Protein AF-A0A2G9T7X0-F1 (afdb_monomer_lite)

pLDDT: mean 82.42, std 11.72, range [45.59, 96.62]

Foldseek 3Di:
DVCVPDDPVDDDQADCVQVPVPPDPDPVPPCSVVPVRNPDHPQQLAFLAWQDWDDPDLPKIWTFTDTGPDFQLPTDTHIPPDPGPCVLVRVLVVQVVCCLVPVDDRRPVNLVVNQVVCVVVVHDRDDRNVRVVVVVVVPPDDPDDLLDQDPADDPVCVVVVDDDDPVVSVVSNVVSVCVVVVHDDDDDDDDDDSDPDCDDDPSSNVSCQQGVPDPDGPPGD

Secondary structure (DSSP, 8-state):
-GGGTS-SSSPPPP-THHHHTT--S--TT-HHHHTGGGT--GGGGSEEEEEEEEESSSS-EEEEEEETTS-STT-EEEETT---TTHHHHHHHHHHHHHHHH-PPPPHHHHHHHHHHHHHTTPPPPPPHHHHHHHHHT--S-SS-TTSPPSS--HHHHTTT----HHHHHHHHHHHHHHHTT-----------SS----SSHHHHHHHHHHTS-SSTT---

Radius of gyration: 22.5 Å; chains: 1; bounding box: 51×44×69 Å

InterPro domains:
  IPR000953 Chromo/chromo shadow domain [PS50013] (45-78)
  IPR000953 Chromo/chromo shadow domain [SM00298] (43-99)
  IPR016197 Chromo-like domain superfamily [SSF54160] (24-96)
  IPR023780 Chromo domain [PF00385] (46-95)
  IPR038718 SNF2-like, N-terminal domain superfamily [G3DSA:3.40.50.10810] (129-193)

Structure (mmCIF, N/CA/C/O backbone):
data_AF-A0A2G9T7X0-F1
#
_entry.id   AF-A0A2G9T7X0-F1
#
loop_
_atom_site.group_PDB
_atom_site.id
_atom_site.type_symbol
_atom_site.label_atom_id
_atom_site.label_alt_id
_atom_site.label_comp_id
_atom_site.label_asym_id
_atom_site.label_entity_id
_atom_site.label_seq_id
_atom_site.pdbx_PDB_ins_code
_atom_site.Cartn_x
_atom_site.Cartn_y
_atom_site.Cartn_z
_atom_site.occupancy
_atom_site.B_iso_or_equiv
_atom_site.auth_seq_id
_atom_site.auth_comp_id
_atom_site.auth_asym_id
_atom_site.auth_atom_id
_atom_site.pdbx_PDB_model_num
ATOM 1 N N . MET A 1 1 ? 7.129 -12.432 -33.325 1.00 70.12 1 MET A N 1
ATOM 2 C CA . MET A 1 1 ? 8.519 -11.977 -33.541 1.00 70.12 1 MET A CA 1
ATOM 3 C C . MET A 1 1 ? 8.512 -10.493 -33.846 1.00 70.12 1 MET A C 1
ATOM 5 O O . MET A 1 1 ? 7.747 -10.077 -34.709 1.00 70.12 1 MET A O 1
ATOM 9 N N . TYR A 1 2 ? 9.305 -9.725 -33.103 1.00 79.06 2 TYR A N 1
ATOM 10 C CA . TYR A 1 2 ? 9.323 -8.258 -33.111 1.00 79.06 2 TYR A CA 1
ATOM 11 C C . TYR A 1 2 ? 9.615 -7.660 -34.501 1.00 79.06 2 TYR A C 1
ATOM 13 O O . TYR A 1 2 ? 8.844 -6.842 -34.987 1.00 79.06 2 TYR A O 1
ATOM 21 N N . TRP A 1 3 ? 10.619 -8.184 -35.208 1.00 78.94 3 TRP A N 1
ATOM 22 C CA . TRP A 1 3 ? 11.051 -7.734 -36.545 1.00 78.94 3 TRP A CA 1
ATOM 23 C C . TRP A 1 3 ? 10.029 -7.918 -37.677 1.00 78.94 3 TRP A C 1
ATOM 25 O O . TRP A 1 3 ? 10.256 -7.475 -38.793 1.00 78.94 3 TRP A O 1
ATOM 35 N N . ARG A 1 4 ? 8.910 -8.611 -37.429 1.00 84.38 4 ARG A N 1
ATOM 36 C CA . ARG A 1 4 ? 7.798 -8.697 -38.395 1.00 84.38 4 ARG A CA 1
ATOM 37 C C . ARG A 1 4 ? 6.764 -7.585 -38.208 1.00 84.38 4 ARG A C 1
ATOM 39 O O . ARG A 1 4 ? 5.878 -7.452 -39.041 1.00 84.38 4 ARG A O 1
ATOM 46 N N . LYS A 1 5 ? 6.816 -6.873 -37.079 1.00 82.94 5 LYS A N 1
ATOM 47 C CA . LYS A 1 5 ? 5.847 -5.840 -36.688 1.00 82.94 5 LYS A CA 1
ATOM 48 C C . LYS A 1 5 ? 6.429 -4.430 -36.744 1.00 82.94 5 LYS A C 1
ATOM 50 O O . LYS A 1 5 ? 5.659 -3.488 -36.870 1.00 82.94 5 LYS A O 1
ATOM 55 N N . TYR A 1 6 ? 7.748 -4.304 -36.631 1.00 81.75 6 TYR A N 1
ATOM 56 C CA . TYR A 1 6 ? 8.448 -3.026 -36.582 1.00 81.75 6 TYR A CA 1
ATOM 57 C C . TYR A 1 6 ? 9.473 -2.942 -37.702 1.00 81.75 6 TYR A C 1
ATOM 59 O O . TYR A 1 6 ? 10.115 -3.941 -38.031 1.00 81.75 6 TYR A O 1
ATOM 67 N N . ASP A 1 7 ? 9.594 -1.742 -38.260 1.00 85.31 7 ASP A N 1
ATOM 68 C CA . ASP A 1 7 ? 10.623 -1.394 -39.227 1.00 85.31 7 ASP A CA 1
ATOM 69 C C . ASP A 1 7 ? 12.005 -1.466 -38.558 1.00 85.31 7 ASP A C 1
ATOM 71 O O . ASP A 1 7 ? 12.199 -0.962 -37.454 1.00 85.31 7 ASP A O 1
ATOM 75 N N . SER A 1 8 ? 12.950 -2.150 -39.201 1.00 84.19 8 SER A N 1
ATOM 76 C CA . SER A 1 8 ? 14.327 -2.277 -38.719 1.00 84.19 8 SER A CA 1
ATOM 77 C C . SER A 1 8 ? 15.199 -1.073 -39.066 1.00 84.19 8 SER A C 1
ATOM 79 O O . SER A 1 8 ? 16.258 -0.916 -38.465 1.00 84.19 8 SER A O 1
ATOM 81 N N . GLU A 1 9 ? 14.796 -0.262 -40.046 1.00 85.31 9 GLU A N 1
ATOM 82 C CA . GLU A 1 9 ? 15.582 0.882 -40.519 1.00 85.31 9 GLU A CA 1
ATOM 83 C C . GLU A 1 9 ? 15.286 2.158 -39.729 1.00 85.31 9 GLU A C 1
ATOM 85 O O . GLU A 1 9 ? 16.158 3.015 -39.592 1.00 85.31 9 GLU A O 1
ATOM 90 N N . ASN A 1 10 ? 14.088 2.261 -39.149 1.00 80.06 10 ASN A N 1
ATOM 91 C CA . ASN A 1 10 ? 13.664 3.416 -38.371 1.00 80.06 10 ASN A CA 1
ATOM 92 C C . ASN A 1 10 ? 13.430 3.029 -36.904 1.00 80.06 10 ASN A C 1
ATOM 94 O O . ASN A 1 10 ? 12.624 2.133 -36.634 1.00 80.06 10 ASN A O 1
ATOM 98 N N . PRO A 1 11 ? 14.090 3.694 -35.934 1.00 78.81 11 PRO A N 1
ATOM 99 C CA . PRO A 1 11 ? 13.834 3.426 -34.527 1.00 78.81 11 PRO A CA 1
ATOM 100 C C . PRO A 1 11 ? 12.373 3.763 -34.182 1.00 78.81 11 PRO A C 1
ATOM 102 O O . PRO A 1 11 ? 11.831 4.753 -34.684 1.00 78.81 11 PRO A O 1
ATOM 105 N N . PRO A 1 12 ? 11.718 2.963 -33.324 1.00 76.12 12 PRO A N 1
ATOM 106 C CA . PRO A 1 12 ? 10.347 3.228 -32.920 1.00 76.12 12 PRO A CA 1
ATOM 107 C C . PRO A 1 12 ? 10.268 4.554 -32.158 1.00 76.12 12 PRO A C 1
ATOM 109 O O . PRO A 1 12 ? 11.041 4.802 -31.234 1.00 76.12 12 PRO A O 1
ATOM 112 N N . ILE A 1 13 ? 9.311 5.396 -32.542 1.00 74.56 13 ILE A N 1
ATOM 113 C CA . ILE A 1 13 ? 9.003 6.635 -31.828 1.00 74.56 13 ILE A CA 1
ATOM 114 C C . ILE A 1 13 ? 8.042 6.279 -30.694 1.00 74.56 13 ILE A C 1
ATOM 116 O O . ILE A 1 13 ? 6.961 5.739 -30.937 1.00 74.56 13 ILE A O 1
ATOM 120 N N . PHE A 1 14 ? 8.442 6.561 -29.458 1.00 70.56 14 PHE A N 1
ATOM 121 C CA . PHE A 1 14 ? 7.589 6.395 -28.284 1.00 70.56 14 PHE A CA 1
ATOM 122 C C . PHE A 1 14 ? 6.799 7.682 -28.024 1.00 70.56 14 PHE A C 1
ATOM 124 O O . PHE A 1 14 ? 7.267 8.777 -28.332 1.00 70.56 14 PHE A O 1
ATOM 131 N N . ASP A 1 15 ? 5.583 7.550 -27.491 1.00 64.50 15 ASP A N 1
ATOM 132 C CA . ASP A 1 15 ? 4.697 8.689 -27.247 1.00 64.50 15 ASP A CA 1
ATOM 133 C C . ASP A 1 15 ? 5.294 9.642 -26.197 1.00 64.50 15 ASP A C 1
ATOM 135 O O . ASP A 1 15 ? 5.364 9.327 -25.004 1.00 64.50 15 ASP A O 1
ATOM 139 N N . GLU A 1 16 ? 5.685 10.834 -26.655 1.00 56.22 16 GLU A N 1
ATOM 140 C CA . GLU A 1 16 ? 6.223 11.928 -25.844 1.00 56.22 16 GLU A CA 1
ATOM 141 C C . GLU A 1 16 ? 5.276 12.360 -24.711 1.00 56.22 16 GLU A C 1
ATOM 143 O O . GLU A 1 16 ? 5.733 12.947 -23.730 1.00 56.22 16 GLU A O 1
ATOM 148 N N . SER A 1 17 ? 3.976 12.044 -24.778 1.00 54.62 17 SER A N 1
ATOM 149 C CA . SER A 1 17 ? 3.007 12.395 -23.732 1.00 54.62 17 SER A CA 1
ATOM 150 C C . SER A 1 17 ? 3.321 11.755 -22.369 1.00 54.62 17 SER A C 1
ATOM 152 O O . SER A 1 17 ? 3.057 12.365 -21.326 1.00 54.62 17 SER A O 1
ATOM 154 N N . THR A 1 18 ? 3.964 10.579 -22.361 1.00 53.19 18 THR A N 1
ATOM 155 C CA . THR A 1 18 ? 4.489 9.941 -21.136 1.00 53.19 18 THR A CA 1
ATOM 156 C C . THR A 1 18 ? 5.746 10.642 -20.607 1.00 53.19 18 THR A C 1
ATOM 158 O O . THR A 1 18 ? 5.978 10.673 -19.400 1.00 53.19 18 THR A O 1
ATOM 161 N N . ALA A 1 19 ? 6.523 11.277 -21.490 1.00 51.12 19 ALA A N 1
ATOM 162 C CA . ALA A 1 19 ? 7.779 11.958 -21.178 1.00 51.12 19 ALA A CA 1
ATOM 163 C C . ALA A 1 19 ? 7.616 13.454 -20.836 1.00 51.12 19 ALA A C 1
ATOM 165 O O . ALA A 1 19 ? 8.496 14.029 -20.190 1.00 51.12 19 ALA A O 1
ATOM 166 N N . GLN A 1 20 ? 6.518 14.092 -21.259 1.00 51.31 20 GLN A N 1
ATOM 167 C CA . GLN A 1 20 ? 6.289 15.535 -21.107 1.00 51.31 20 GLN A CA 1
ATOM 168 C C . GLN A 1 20 ? 5.675 15.924 -19.749 1.00 51.31 20 GLN A C 1
ATOM 170 O O . GLN A 1 20 ? 5.968 17.001 -19.231 1.00 51.31 20 GLN A O 1
ATOM 175 N N . ARG A 1 21 ? 4.854 15.064 -19.121 1.00 53.00 21 ARG A N 1
ATOM 176 C CA . ARG A 1 21 ? 4.153 15.400 -17.856 1.00 53.00 21 ARG A CA 1
ATOM 177 C C . ARG A 1 21 ? 5.040 15.378 -16.605 1.00 53.00 21 ARG A C 1
ATOM 179 O O . ARG A 1 21 ? 4.652 15.933 -15.581 1.00 53.00 21 ARG A O 1
ATOM 186 N N . HIS A 1 22 ? 6.229 14.782 -16.691 1.00 53.03 22 HIS A N 1
ATOM 187 C CA . HIS A 1 22 ? 7.180 14.659 -15.581 1.00 53.03 22 HIS A CA 1
ATOM 188 C C . HIS A 1 22 ? 8.373 15.627 -15.677 1.00 53.03 22 HIS A C 1
ATOM 190 O O . HIS A 1 22 ? 9.405 15.392 -15.057 1.00 53.03 22 HIS A O 1
ATOM 196 N N . HIS A 1 23 ? 8.238 16.750 -16.393 1.00 50.69 23 HIS A N 1
ATOM 197 C CA . HIS A 1 23 ? 9.176 17.878 -16.301 1.00 50.69 23 HIS A CA 1
ATOM 198 C C . HIS A 1 23 ? 8.966 18.667 -14.998 1.00 50.69 23 HIS A C 1
ATOM 200 O O . HIS A 1 23 ? 8.513 19.809 -15.006 1.00 50.69 23 HIS A O 1
ATOM 206 N N . LYS A 1 24 ? 9.268 18.056 -13.851 1.00 55.22 24 LYS A N 1
ATOM 207 C CA . LYS A 1 24 ? 9.545 18.823 -12.633 1.00 55.22 24 LYS A CA 1
ATOM 208 C C . LYS A 1 24 ? 11.027 18.699 -12.346 1.00 55.22 24 LYS A C 1
ATOM 210 O O . LYS A 1 24 ? 11.535 17.586 -12.309 1.00 55.22 24 LYS A O 1
ATOM 215 N N . ASP A 1 25 ? 11.668 19.844 -12.145 1.00 54.94 25 ASP A N 1
ATOM 216 C CA . ASP A 1 25 ? 13.108 20.106 -11.994 1.00 54.94 25 ASP A CA 1
ATOM 217 C C . ASP A 1 25 ? 13.791 19.413 -10.791 1.00 54.94 25 ASP A C 1
ATOM 219 O O . ASP A 1 25 ? 14.719 19.945 -10.190 1.00 54.94 25 ASP A O 1
ATOM 223 N N . ASN A 1 26 ? 13.311 18.238 -10.385 1.00 58.34 26 ASN A N 1
ATOM 224 C CA . ASN A 1 26 ? 13.799 17.479 -9.248 1.00 58.34 26 ASN A CA 1
ATOM 225 C C . ASN A 1 26 ? 13.558 15.974 -9.474 1.00 58.34 26 ASN A C 1
ATOM 227 O O . ASN A 1 26 ? 12.752 15.353 -8.778 1.00 58.34 26 ASN A O 1
ATOM 231 N N . ASP A 1 27 ? 14.223 15.410 -10.486 1.00 70.19 27 ASP A N 1
ATOM 232 C CA . ASP A 1 27 ? 14.356 13.962 -10.701 1.00 70.19 27 ASP A CA 1
ATOM 233 C C . ASP A 1 27 ? 15.722 13.507 -10.156 1.00 70.19 27 ASP A C 1
ATOM 235 O O . ASP A 1 27 ? 16.685 13.419 -10.918 1.00 70.19 27 ASP A O 1
ATOM 239 N N . PRO A 1 28 ? 15.855 13.254 -8.838 1.00 73.62 28 PRO A N 1
ATOM 240 C CA . PRO A 1 28 ? 17.137 12.883 -8.232 1.00 73.62 28 PRO A CA 1
ATOM 241 C C . PRO A 1 28 ? 17.703 11.553 -8.756 1.00 73.62 28 PRO A C 1
ATOM 243 O O . PRO A 1 28 ? 18.857 11.243 -8.481 1.00 73.62 28 PRO A O 1
ATOM 246 N N . TYR A 1 29 ? 16.905 10.775 -9.494 1.00 76.62 2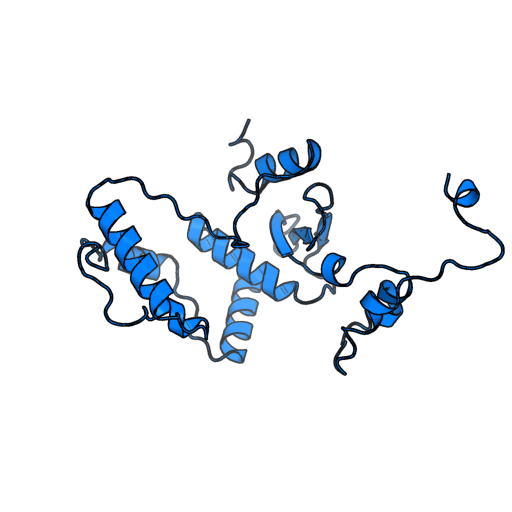9 TYR A N 1
ATOM 247 C CA . TYR A 1 29 ? 17.256 9.451 -10.004 1.00 76.62 29 TYR A CA 1
ATOM 248 C C . TYR A 1 29 ? 17.500 9.432 -11.526 1.00 76.62 29 TYR A C 1
ATOM 250 O O . TYR A 1 29 ? 17.967 8.421 -12.063 1.00 76.62 29 TYR A O 1
ATOM 258 N N . GLU A 1 30 ? 17.225 10.543 -12.221 1.00 82.62 30 GLU A N 1
ATOM 259 C CA . GLU A 1 30 ? 17.348 10.696 -13.681 1.00 82.62 30 GLU A CA 1
ATOM 260 C C . GLU A 1 30 ? 16.597 9.593 -14.457 1.00 82.62 30 GLU A C 1
ATOM 262 O O . GLU A 1 30 ? 17.053 9.081 -15.487 1.00 82.62 30 GLU A O 1
ATOM 267 N N . LEU A 1 31 ? 15.433 9.182 -13.946 1.00 81.44 31 LEU A N 1
ATOM 268 C CA . LEU A 1 31 ? 14.647 8.075 -14.495 1.00 81.44 31 LEU A CA 1
ATOM 269 C C . LEU A 1 31 ? 14.151 8.374 -15.910 1.00 81.44 31 LEU A C 1
ATOM 271 O O . LEU A 1 31 ? 13.966 7.452 -16.709 1.00 81.44 31 LEU A O 1
ATOM 275 N N . ARG A 1 32 ? 13.976 9.656 -16.250 1.00 78.81 32 ARG A N 1
ATOM 276 C CA . ARG A 1 32 ? 13.562 10.061 -17.597 1.00 78.81 32 ARG A CA 1
ATOM 277 C C . ARG A 1 32 ? 14.571 9.649 -18.660 1.00 78.81 32 ARG A C 1
ATOM 279 O O . ARG A 1 32 ? 14.193 9.024 -19.650 1.00 78.81 32 ARG A O 1
ATOM 286 N N . GLU A 1 33 ? 15.833 10.002 -18.451 1.00 80.56 33 GLU A N 1
ATOM 287 C CA . GLU A 1 33 ? 16.908 9.714 -19.400 1.00 80.56 33 GLU A CA 1
ATOM 288 C C . GLU A 1 33 ? 17.266 8.228 -19.388 1.00 80.56 33 GLU A C 1
ATOM 290 O O . GLU A 1 33 ? 17.517 7.635 -20.431 1.00 80.56 33 GLU A O 1
ATOM 295 N N . LYS A 1 34 ? 17.228 7.579 -18.223 1.00 82.88 34 LYS A N 1
ATOM 296 C CA . LYS A 1 34 ? 17.583 6.157 -18.130 1.00 82.88 34 LYS A CA 1
ATOM 297 C C . LYS A 1 34 ? 16.496 5.230 -18.675 1.00 82.88 34 LYS A C 1
ATOM 299 O O . LYS A 1 34 ? 16.827 4.205 -19.264 1.00 82.88 34 LYS A O 1
ATOM 304 N N . PHE A 1 35 ? 15.217 5.575 -18.499 1.00 84.56 35 PHE A N 1
ATOM 305 C CA . PHE A 1 35 ? 14.109 4.645 -18.738 1.00 84.56 35 PHE A CA 1
ATOM 306 C C . PHE A 1 35 ? 12.968 5.235 -19.571 1.00 84.56 35 PHE A C 1
ATOM 308 O O . PHE A 1 35 ? 12.575 4.630 -20.569 1.00 84.56 35 PHE A O 1
ATOM 315 N N . TYR A 1 36 ? 12.425 6.400 -19.200 1.00 83.50 36 TYR A N 1
ATOM 316 C CA . TYR A 1 36 ? 11.154 6.867 -19.782 1.00 83.50 36 TYR A CA 1
ATOM 317 C C . TYR A 1 36 ? 11.260 7.210 -21.269 1.00 83.50 36 TYR A C 1
ATOM 319 O O . TYR A 1 36 ? 10.314 6.978 -22.019 1.00 83.50 36 TYR A O 1
ATOM 327 N N . GLN A 1 37 ? 12.426 7.681 -21.728 1.00 79.88 37 GLN A N 1
ATOM 328 C CA . GLN A 1 37 ? 12.661 7.957 -23.151 1.00 79.88 37 GLN A CA 1
ATOM 329 C C . GLN A 1 37 ? 12.524 6.722 -24.060 1.00 79.88 37 GLN A C 1
ATOM 331 O O . GLN A 1 37 ? 12.300 6.861 -25.259 1.00 79.88 37 GLN A O 1
ATOM 336 N N . TYR A 1 38 ? 12.613 5.515 -23.495 1.00 83.19 38 TYR A N 1
ATOM 337 C CA . TYR A 1 38 ? 12.460 4.251 -24.217 1.00 83.19 38 TYR A CA 1
ATOM 338 C C . TYR A 1 38 ? 11.031 3.684 -24.147 1.00 83.19 38 TYR A C 1
ATOM 340 O O . TYR A 1 38 ? 10.813 2.513 -24.450 1.00 83.19 38 TYR A O 1
ATOM 348 N N . GLY A 1 39 ? 10.053 4.492 -23.718 1.00 81.88 39 GLY A N 1
ATOM 349 C CA . GLY A 1 39 ? 8.644 4.099 -23.632 1.00 81.88 39 GLY A CA 1
ATOM 350 C C . GLY A 1 39 ? 8.263 3.341 -22.356 1.00 81.88 39 GLY A C 1
ATOM 351 O O . GLY A 1 39 ? 7.163 2.791 -22.283 1.00 81.88 39 GLY A O 1
ATOM 352 N N . ILE A 1 40 ? 9.141 3.303 -21.347 1.00 85.31 40 ILE A N 1
ATOM 353 C CA . ILE A 1 40 ? 8.811 2.767 -20.019 1.00 85.31 40 ILE A CA 1
ATOM 354 C C . ILE A 1 40 ? 7.934 3.785 -19.294 1.00 85.31 40 ILE A C 1
ATOM 356 O O . ILE A 1 40 ? 8.340 4.932 -19.102 1.00 85.31 40 ILE A O 1
ATOM 360 N N . LYS A 1 41 ? 6.743 3.367 -18.855 1.00 85.56 41 LYS A N 1
ATOM 361 C CA . LYS A 1 41 ? 5.862 4.258 -18.099 1.00 85.56 41 LYS A CA 1
ATOM 362 C C . LYS A 1 41 ? 6.442 4.569 -16.711 1.00 85.56 41 LYS A C 1
ATOM 364 O O . LYS A 1 41 ? 6.847 3.632 -16.016 1.00 85.56 41 LYS A O 1
ATOM 369 N N . PRO A 1 42 ? 6.431 5.837 -16.264 1.00 84.81 42 PRO A N 1
ATOM 370 C CA . PRO A 1 42 ? 6.900 6.226 -14.933 1.00 84.81 42 PRO A CA 1
ATOM 371 C C . PRO A 1 42 ? 6.248 5.462 -13.782 1.00 84.81 42 PRO A C 1
ATOM 373 O O . PRO A 1 42 ? 6.903 5.153 -12.788 1.00 84.81 42 PRO A O 1
ATOM 376 N N . GLU A 1 43 ? 4.968 5.127 -13.911 1.00 85.81 43 GLU A N 1
ATOM 377 C CA . GLU A 1 43 ? 4.204 4.407 -12.897 1.00 85.81 43 GLU A CA 1
ATOM 378 C C . GLU A 1 43 ? 4.773 3.003 -12.658 1.00 85.81 43 GLU A C 1
ATOM 380 O O . GLU A 1 43 ? 4.845 2.557 -11.515 1.00 85.81 43 GLU A O 1
ATOM 385 N N . TRP A 1 44 ? 5.273 2.333 -13.699 1.00 90.12 44 TRP A N 1
ATOM 386 C CA . TRP A 1 44 ? 5.820 0.974 -13.598 1.00 90.12 44 TRP A CA 1
ATOM 387 C C . TRP A 1 44 ? 7.096 0.904 -12.760 1.00 90.12 44 TRP A C 1
ATOM 389 O O . TRP A 1 44 ? 7.399 -0.142 -12.198 1.00 90.12 44 TRP A O 1
ATOM 399 N N . MET A 1 45 ? 7.812 2.023 -12.639 1.00 88.38 45 MET A N 1
ATOM 400 C CA . MET A 1 45 ? 9.030 2.150 -11.832 1.00 88.38 45 MET A CA 1
ATOM 401 C C . MET A 1 45 ? 8.743 2.617 -10.398 1.00 88.38 45 MET A C 1
ATOM 403 O O . MET A 1 45 ? 9.663 2.800 -9.601 1.00 88.38 45 MET A O 1
ATOM 407 N N . GLN A 1 46 ? 7.474 2.842 -10.049 1.00 89.31 46 GLN A N 1
ATOM 408 C CA . GLN A 1 46 ? 7.073 3.278 -8.718 1.00 89.31 46 GLN A CA 1
ATOM 409 C C . GLN A 1 46 ? 6.512 2.118 -7.905 1.00 89.31 46 GLN A C 1
ATOM 411 O O . GLN A 1 46 ? 5.640 1.364 -8.347 1.00 89.31 46 GLN A O 1
ATOM 416 N N . VAL A 1 47 ? 6.946 2.047 -6.649 1.00 92.50 47 VAL A N 1
ATOM 417 C CA . VAL A 1 47 ? 6.403 1.100 -5.680 1.00 92.50 47 VAL A CA 1
ATOM 418 C C . VAL A 1 47 ? 4.940 1.446 -5.390 1.00 92.50 47 VAL A C 1
ATOM 420 O O . VAL A 1 47 ? 4.615 2.550 -4.945 1.00 92.50 47 VAL A O 1
ATOM 423 N N . HIS A 1 48 ? 4.042 0.490 -5.622 1.00 91.38 48 HIS A N 1
ATOM 424 C CA . HIS A 1 48 ? 2.654 0.561 -5.171 1.00 91.38 48 HIS A CA 1
ATOM 425 C C . HIS A 1 48 ? 2.552 0.135 -3.702 1.00 91.38 48 HIS A C 1
ATOM 427 O O . HIS A 1 48 ? 1.977 0.854 -2.882 1.00 91.38 48 HIS A O 1
ATOM 433 N N . ARG A 1 49 ? 3.114 -1.026 -3.353 1.00 92.06 49 ARG A N 1
ATOM 434 C CA . ARG A 1 49 ? 3.196 -1.532 -1.973 1.00 92.06 49 ARG A CA 1
ATOM 435 C C . ARG A 1 49 ? 4.191 -2.682 -1.871 1.00 92.06 49 ARG A C 1
ATOM 437 O O . ARG A 1 49 ? 4.513 -3.312 -2.872 1.00 92.06 49 ARG A O 1
ATOM 444 N N . ILE A 1 50 ? 4.626 -2.968 -0.651 1.00 95.06 50 ILE A N 1
ATOM 445 C CA . ILE A 1 50 ? 5.357 -4.194 -0.329 1.00 95.06 50 ILE A CA 1
ATOM 446 C C . ILE A 1 50 ? 4.349 -5.213 0.177 1.00 95.06 50 ILE A C 1
ATOM 448 O O . ILE A 1 50 ? 3.547 -4.897 1.057 1.00 95.06 50 ILE A O 1
ATOM 452 N N . ILE A 1 51 ? 4.392 -6.405 -0.408 1.00 93.19 51 ILE A N 1
ATOM 453 C CA . ILE A 1 51 ? 3.451 -7.482 -0.117 1.00 93.19 51 ILE A CA 1
ATOM 454 C C . ILE A 1 51 ? 4.029 -8.404 0.961 1.00 93.19 51 ILE A C 1
ATOM 456 O O . ILE A 1 51 ? 3.361 -8.732 1.937 1.00 93.19 51 ILE A O 1
ATOM 460 N N . ASN A 1 52 ? 5.293 -8.800 0.809 1.00 93.44 52 ASN A N 1
ATOM 461 C CA . ASN A 1 52 ? 5.938 -9.760 1.698 1.00 93.44 52 ASN A CA 1
ATOM 462 C C . ASN A 1 52 ? 7.427 -9.443 1.897 1.00 93.44 52 ASN A C 1
ATOM 464 O O . ASN A 1 52 ? 7.974 -8.586 1.204 1.00 93.44 52 ASN A O 1
ATOM 468 N N . HIS A 1 53 ? 8.076 -10.130 2.838 1.00 94.38 53 HIS A N 1
ATOM 469 C CA . HIS A 1 53 ? 9.519 -10.063 3.046 1.00 94.38 53 HIS A CA 1
ATOM 470 C C . HIS A 1 53 ? 10.117 -11.457 3.249 1.00 94.38 53 HIS A C 1
ATOM 472 O O . HIS A 1 53 ? 9.462 -12.357 3.766 1.00 94.38 53 HIS A O 1
ATOM 478 N N . MET A 1 54 ? 11.383 -11.609 2.881 1.00 92.94 54 MET A N 1
ATOM 479 C CA . MET A 1 54 ? 12.202 -12.778 3.151 1.00 92.94 54 MET A CA 1
ATOM 480 C C . MET A 1 54 ? 13.451 -12.327 3.898 1.00 92.94 54 MET A C 1
ATOM 482 O O . MET A 1 54 ? 14.074 -11.327 3.547 1.00 92.94 54 MET A O 1
ATOM 486 N N . GLN A 1 55 ? 13.804 -13.048 4.958 1.00 91.12 55 GLN A N 1
ATOM 487 C CA . GLN A 1 55 ? 14.932 -12.706 5.814 1.00 91.12 55 GLN A CA 1
ATOM 488 C C . GLN A 1 55 ? 16.028 -13.765 5.678 1.00 91.12 55 GLN A C 1
ATOM 490 O O . GLN A 1 55 ? 15.856 -14.903 6.108 1.00 91.12 55 GLN A O 1
ATOM 495 N N . TYR A 1 56 ? 17.177 -13.379 5.122 1.00 85.62 56 TYR A N 1
ATOM 496 C CA . TYR A 1 56 ? 18.331 -14.275 4.959 1.00 85.62 56 TYR A CA 1
ATOM 497 C C . TYR A 1 56 ? 19.351 -14.156 6.103 1.00 85.62 56 TYR A C 1
ATOM 499 O O . TYR A 1 56 ? 20.155 -15.060 6.329 1.00 85.62 56 TYR A O 1
ATOM 507 N N . GLY A 1 57 ? 19.316 -13.054 6.858 1.00 83.50 57 GLY A N 1
ATOM 508 C CA . GLY A 1 57 ? 20.236 -12.783 7.963 1.00 83.50 57 GLY A CA 1
ATOM 509 C C . GLY A 1 57 ? 19.637 -11.852 9.015 1.00 83.50 57 GLY A C 1
ATOM 510 O O . GLY A 1 57 ? 18.445 -11.569 9.016 1.00 83.50 57 GLY A O 1
ATOM 511 N N . LYS A 1 58 ? 20.452 -11.329 9.938 1.00 79.88 58 LYS A N 1
ATOM 512 C CA . LYS A 1 58 ? 19.936 -10.465 11.024 1.00 79.88 58 LYS A CA 1
ATOM 513 C C . LYS A 1 58 ? 19.370 -9.130 10.531 1.00 79.88 58 LYS A C 1
ATOM 515 O O . LYS A 1 58 ? 18.480 -8.582 11.175 1.00 79.88 58 LYS A O 1
ATOM 520 N N . THR A 1 59 ? 19.917 -8.594 9.444 1.00 83.44 59 THR A N 1
ATOM 521 C CA . THR A 1 59 ? 19.601 -7.247 8.940 1.00 83.44 59 THR A CA 1
ATOM 522 C C . THR A 1 59 ? 19.401 -7.202 7.433 1.00 83.44 59 THR A C 1
ATOM 524 O O . THR A 1 59 ? 19.312 -6.109 6.905 1.00 83.44 59 THR A O 1
ATOM 527 N N . GLN A 1 60 ? 19.392 -8.351 6.759 1.00 89.50 60 GLN A N 1
ATOM 528 C CA . GLN A 1 60 ? 19.247 -8.423 5.311 1.00 89.50 60 GLN A CA 1
ATOM 529 C C . GLN A 1 60 ? 17.855 -8.945 4.981 1.00 89.50 60 GLN A C 1
ATOM 531 O O . GLN A 1 60 ? 17.497 -10.053 5.406 1.00 89.50 60 GLN A O 1
ATOM 536 N N . PHE A 1 61 ? 17.108 -8.129 4.246 1.00 93.88 61 PHE A N 1
ATOM 537 C CA . PHE A 1 61 ? 15.735 -8.395 3.855 1.00 93.88 61 PHE A CA 1
ATOM 538 C C . PHE A 1 61 ? 15.585 -8.235 2.347 1.00 93.88 61 PHE A C 1
ATOM 540 O O . PHE A 1 61 ? 16.035 -7.241 1.784 1.00 93.88 61 PHE A O 1
ATOM 547 N N . ASP A 1 62 ? 14.882 -9.178 1.734 1.00 95.50 62 ASP A N 1
ATOM 548 C CA . ASP A 1 62 ? 14.347 -9.016 0.388 1.00 95.50 62 ASP A CA 1
ATOM 549 C C . ASP A 1 62 ? 12.842 -8.801 0.526 1.00 95.50 62 ASP A C 1
ATOM 551 O O . ASP A 1 62 ? 12.182 -9.478 1.315 1.00 95.50 62 ASP A O 1
ATOM 555 N N . TYR A 1 63 ? 12.284 -7.851 -0.211 1.00 96.44 63 TYR A N 1
ATOM 556 C CA . TYR A 1 63 ? 10.865 -7.527 -0.170 1.00 96.44 63 TYR A CA 1
ATOM 557 C C . TYR A 1 63 ? 10.212 -7.843 -1.505 1.00 96.44 63 TYR A C 1
ATOM 559 O O . TYR A 1 63 ? 10.749 -7.522 -2.561 1.00 96.44 63 TYR A O 1
ATOM 567 N N . LEU A 1 64 ? 9.020 -8.432 -1.459 1.00 96.44 64 LEU A N 1
ATOM 568 C CA . LEU A 1 64 ? 8.199 -8.627 -2.643 1.00 96.44 64 LEU A CA 1
ATOM 569 C C . LEU A 1 64 ? 7.464 -7.322 -2.955 1.00 96.44 64 LEU A C 1
ATOM 571 O O . LEU A 1 64 ? 6.540 -6.922 -2.237 1.00 96.44 64 LEU A O 1
ATOM 575 N N . VAL A 1 65 ? 7.888 -6.654 -4.022 1.00 96.62 65 VAL A N 1
ATOM 576 C CA . VAL A 1 65 ? 7.425 -5.328 -4.422 1.00 96.62 65 VAL A CA 1
ATOM 577 C C . VAL A 1 65 ? 6.328 -5.441 -5.470 1.00 96.62 65 VAL A C 1
ATOM 579 O O . VAL A 1 65 ? 6.519 -5.987 -6.556 1.00 96.62 65 VAL A O 1
ATOM 582 N N . LYS A 1 66 ? 5.167 -4.853 -5.172 1.00 95.00 66 LYS A N 1
ATOM 583 C CA . LYS A 1 66 ? 4.129 -4.580 -6.163 1.00 95.00 66 LYS A CA 1
ATOM 584 C C . LYS A 1 66 ? 4.404 -3.234 -6.821 1.00 95.00 66 LYS A C 1
ATOM 586 O O . LYS A 1 66 ? 4.375 -2.207 -6.146 1.00 95.00 66 LYS A O 1
ATOM 591 N N . TRP A 1 67 ? 4.556 -3.228 -8.138 1.00 94.44 67 TRP A N 1
ATOM 592 C CA . TRP A 1 67 ? 4.698 -2.015 -8.954 1.00 94.44 67 TRP A CA 1
ATOM 593 C C . TRP A 1 67 ? 3.338 -1.394 -9.312 1.00 94.44 67 TRP A C 1
ATOM 595 O O . TRP A 1 67 ? 2.341 -2.127 -9.411 1.00 94.44 67 TRP A O 1
ATOM 605 N N . LYS A 1 68 ? 3.263 -0.063 -9.482 1.00 90.31 68 LYS A N 1
ATOM 606 C CA . LYS A 1 68 ? 2.013 0.607 -9.897 1.00 90.31 68 LYS A CA 1
ATOM 607 C C . LYS A 1 68 ? 1.682 0.286 -11.355 1.00 90.31 68 LYS A C 1
ATOM 609 O O . LYS A 1 68 ? 2.573 0.082 -12.169 1.00 90.31 68 LYS A O 1
ATOM 614 N N . GLU A 1 69 ? 0.386 0.212 -11.658 1.00 89.06 69 GLU A N 1
ATOM 615 C CA . GLU A 1 69 ? -0.192 -0.128 -12.976 1.00 89.06 69 GLU A CA 1
ATOM 616 C C . GLU A 1 69 ? 0.225 -1.469 -13.605 1.00 89.06 69 GLU A C 1
ATOM 618 O O . GLU A 1 69 ? -0.314 -1.854 -14.639 1.00 89.06 69 GLU A O 1
ATOM 623 N N . LEU A 1 70 ? 1.140 -2.210 -12.989 1.00 92.06 70 LEU A N 1
ATOM 624 C CA . LEU A 1 70 ? 1.485 -3.566 -13.393 1.00 92.06 70 LEU A CA 1
ATOM 625 C C . LEU A 1 70 ? 0.539 -4.579 -12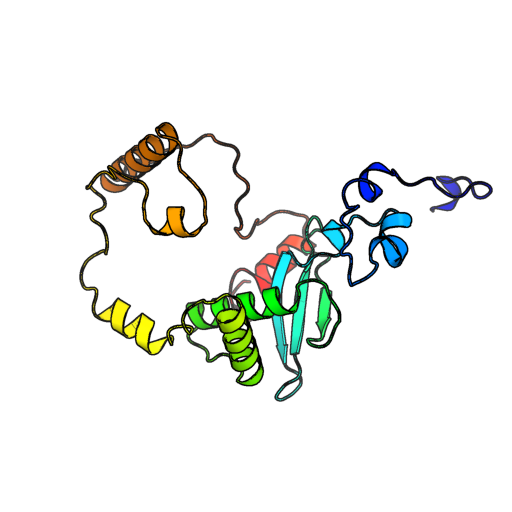.744 1.00 92.06 70 LEU A C 1
ATOM 627 O O . LEU A 1 70 ? -0.166 -4.264 -11.780 1.00 92.06 70 LEU A O 1
ATOM 631 N N . ALA A 1 71 ? 0.522 -5.814 -13.233 1.00 93.06 71 ALA A N 1
ATOM 632 C CA . ALA A 1 71 ? -0.252 -6.887 -12.612 1.00 93.06 71 ALA A CA 1
ATOM 633 C C . ALA A 1 71 ? 0.480 -7.462 -11.380 1.00 93.06 71 ALA A C 1
ATOM 635 O O . ALA A 1 71 ? 1.612 -7.072 -11.073 1.00 93.06 71 ALA A O 1
ATOM 636 N N . TYR A 1 72 ? -0.177 -8.334 -10.610 1.00 92.50 72 TYR A N 1
ATOM 637 C CA . TYR A 1 72 ? 0.448 -8.964 -9.436 1.00 92.50 72 TYR A CA 1
ATOM 638 C C . TYR A 1 72 ? 1.490 -10.019 -9.829 1.00 92.50 72 TYR A C 1
ATOM 640 O O . TYR A 1 72 ? 2.464 -10.180 -9.105 1.00 92.50 72 TYR A O 1
ATOM 648 N N . GLU A 1 73 ? 1.346 -10.661 -10.993 1.00 92.94 73 GLU A N 1
ATOM 649 C CA . GLU A 1 73 ? 2.350 -11.595 -11.538 1.00 92.94 73 GLU A CA 1
ATOM 650 C C . GLU A 1 73 ? 3.718 -10.932 -11.787 1.00 92.94 73 GLU A C 1
ATOM 652 O O . GLU A 1 73 ? 4.748 -11.595 -11.792 1.00 92.94 73 GLU A O 1
ATOM 657 N N . GLN A 1 74 ? 3.727 -9.610 -11.985 1.00 94.44 74 GLN A N 1
ATOM 658 C CA . GLN A 1 74 ? 4.928 -8.820 -12.253 1.00 94.44 74 GLN A CA 1
ATOM 659 C C . GLN A 1 74 ? 5.576 -8.293 -10.966 1.00 94.44 74 GLN A C 1
ATOM 661 O O . GLN A 1 74 ? 6.465 -7.449 -11.036 1.00 94.44 74 GLN A O 1
ATOM 666 N N . ALA A 1 75 ? 5.108 -8.723 -9.790 1.00 95.81 75 ALA A N 1
ATOM 667 C CA . ALA A 1 75 ? 5.770 -8.400 -8.535 1.00 95.81 75 ALA A CA 1
ATOM 668 C C . ALA A 1 75 ? 7.146 -9.080 -8.475 1.00 95.81 75 ALA A C 1
ATOM 670 O O . ALA A 1 75 ? 7.285 -10.252 -8.823 1.00 95.81 75 ALA A O 1
ATOM 671 N N . THR A 1 76 ? 8.159 -8.344 -8.025 1.00 96.38 76 THR A N 1
ATOM 672 C CA . THR A 1 76 ? 9.551 -8.813 -7.990 1.00 96.38 76 THR A CA 1
ATOM 673 C C . THR A 1 76 ? 10.124 -8.728 -6.584 1.00 96.38 76 THR A C 1
ATOM 675 O O . THR A 1 76 ? 9.692 -7.911 -5.771 1.00 96.38 76 THR A O 1
ATOM 678 N N . TRP A 1 77 ? 11.071 -9.615 -6.277 1.00 96.31 77 TRP A N 1
ATOM 679 C CA . TRP A 1 77 ? 11.815 -9.584 -5.022 1.00 96.31 77 TRP A CA 1
ATOM 680 C C . TRP A 1 77 ? 12.992 -8.622 -5.150 1.00 96.31 77 TRP A C 1
ATOM 682 O O . TRP A 1 77 ? 13.873 -8.840 -5.978 1.00 96.31 77 TRP A O 1
ATOM 692 N N . GLU A 1 78 ? 13.005 -7.584 -4.319 1.00 96.44 78 GLU A N 1
ATOM 693 C CA . GLU A 1 78 ? 14.025 -6.536 -4.318 1.00 96.44 78 GLU A CA 1
ATOM 694 C C . GLU A 1 78 ? 14.736 -6.483 -2.965 1.00 96.44 78 GLU A C 1
ATOM 696 O O . GLU A 1 78 ? 14.097 -6.559 -1.913 1.00 96.44 78 GLU A O 1
ATOM 701 N N . ARG A 1 79 ? 16.060 -6.307 -2.972 1.00 94.38 79 ARG A N 1
ATOM 702 C CA . ARG A 1 79 ? 16.839 -6.161 -1.732 1.00 94.38 79 ARG A CA 1
ATOM 703 C C . ARG A 1 79 ? 16.532 -4.842 -1.040 1.00 94.38 79 ARG A C 1
ATOM 705 O O . ARG A 1 79 ? 16.160 -3.869 -1.689 1.00 94.38 79 ARG A O 1
ATOM 712 N N . ASP A 1 80 ? 16.709 -4.795 0.272 1.00 90.69 80 ASP A N 1
ATOM 713 C CA . ASP A 1 80 ? 16.463 -3.613 1.101 1.00 90.69 80 ASP A CA 1
ATOM 714 C C . ASP A 1 80 ? 17.423 -2.434 0.863 1.00 90.69 80 ASP A C 1
ATOM 716 O O . ASP A 1 80 ? 17.103 -1.306 1.245 1.00 90.69 80 ASP A O 1
ATOM 720 N N . ASP A 1 81 ? 18.567 -2.678 0.224 1.00 89.31 81 ASP A N 1
ATOM 721 C CA . ASP A 1 81 ? 19.586 -1.687 -0.134 1.00 89.31 81 ASP A CA 1
ATOM 722 C C . ASP A 1 81 ? 19.476 -1.158 -1.576 1.00 89.31 81 ASP A C 1
ATOM 724 O O . ASP A 1 81 ? 20.296 -0.336 -1.990 1.00 89.31 81 ASP A O 1
ATOM 728 N N . MET A 1 82 ? 18.460 -1.585 -2.333 1.00 89.81 82 MET A N 1
ATOM 729 C CA . MET A 1 82 ? 18.236 -1.122 -3.703 1.00 89.81 82 MET A CA 1
ATOM 730 C C . MET A 1 82 ? 17.824 0.352 -3.755 1.00 89.81 82 MET A C 1
ATOM 732 O O . MET A 1 82 ? 16.959 0.809 -3.001 1.00 89.81 82 MET A O 1
ATOM 736 N N . ASP A 1 83 ? 18.395 1.084 -4.714 1.00 86.94 83 ASP A N 1
ATOM 737 C CA . ASP A 1 83 ? 18.085 2.494 -4.949 1.00 86.94 83 ASP A CA 1
ATOM 738 C C . ASP A 1 83 ? 16.801 2.654 -5.777 1.00 86.94 83 ASP A C 1
ATOM 740 O O . ASP A 1 83 ? 16.818 2.900 -6.983 1.00 86.94 83 ASP A O 1
ATOM 744 N N . ILE A 1 84 ? 15.663 2.428 -5.121 1.00 88.50 84 ILE A N 1
ATOM 745 C CA . ILE A 1 84 ? 14.329 2.534 -5.714 1.00 88.50 84 ILE A CA 1
ATOM 746 C C . ILE A 1 84 ? 13.622 3.765 -5.136 1.00 88.50 84 ILE A C 1
ATOM 748 O O . ILE A 1 84 ? 13.588 3.992 -3.922 1.00 88.50 84 ILE A O 1
ATOM 752 N N . ALA A 1 85 ? 12.997 4.555 -6.010 1.00 85.81 85 ALA A N 1
ATOM 753 C CA . ALA A 1 85 ? 12.300 5.772 -5.615 1.00 85.81 85 ALA A CA 1
ATOM 754 C C . ALA A 1 85 ? 11.197 5.491 -4.573 1.00 85.81 85 ALA A C 1
ATOM 756 O O . ALA A 1 85 ? 10.306 4.665 -4.784 1.00 85.81 85 ALA A O 1
ATOM 757 N N . TYR A 1 86 ? 11.240 6.223 -3.453 1.00 84.06 86 TYR A N 1
ATOM 758 C CA . TYR A 1 86 ? 10.290 6.122 -2.329 1.00 84.06 86 TYR A CA 1
ATOM 759 C C . TYR A 1 86 ? 10.194 4.733 -1.675 1.00 84.06 86 TYR A C 1
ATOM 761 O O . TYR A 1 86 ? 9.219 4.431 -0.980 1.00 84.06 86 TYR A O 1
ATOM 769 N N . TYR A 1 87 ? 11.201 3.885 -1.863 1.00 91.31 87 TYR A N 1
ATOM 770 C CA . TYR A 1 87 ? 11.175 2.515 -1.373 1.00 91.31 87 TYR A CA 1
ATOM 771 C C . TYR A 1 87 ? 11.259 2.418 0.153 1.00 91.31 87 TYR A C 1
ATOM 773 O O . TYR A 1 87 ? 10.488 1.678 0.764 1.00 91.31 87 TYR A O 1
ATOM 781 N N . GLU A 1 88 ? 12.084 3.253 0.795 1.00 90.94 88 GLU A N 1
ATOM 782 C CA . GLU A 1 88 ? 12.157 3.315 2.262 1.00 90.94 88 GLU A CA 1
ATOM 783 C C . GLU A 1 88 ? 10.796 3.648 2.899 1.00 90.94 88 GLU A C 1
ATOM 785 O O . GLU A 1 88 ? 10.413 3.058 3.912 1.00 90.94 88 GLU A O 1
ATOM 790 N N . ASP A 1 89 ? 10.019 4.541 2.279 1.00 90.12 89 ASP A N 1
ATOM 791 C CA . ASP A 1 89 ? 8.670 4.892 2.734 1.00 90.12 89 ASP A CA 1
ATOM 792 C C . ASP A 1 89 ? 7.719 3.693 2.652 1.00 90.12 89 ASP A C 1
ATOM 794 O O . ASP A 1 89 ? 6.869 3.515 3.530 1.00 90.12 89 ASP A O 1
ATOM 798 N N . ALA A 1 90 ? 7.846 2.872 1.607 1.00 92.00 90 ALA A N 1
ATOM 799 C CA . ALA A 1 90 ? 7.056 1.658 1.442 1.00 92.00 90 ALA A CA 1
ATOM 800 C C . ALA A 1 90 ? 7.430 0.592 2.486 1.00 92.00 90 ALA A C 1
ATOM 802 O O . ALA A 1 90 ? 6.527 0.011 3.092 1.00 92.00 90 ALA A O 1
ATOM 803 N N . ILE A 1 91 ? 8.727 0.401 2.764 1.00 93.31 91 ILE A N 1
ATOM 804 C CA . ILE A 1 91 ? 9.229 -0.503 3.818 1.00 93.31 91 ILE A CA 1
ATOM 805 C C . ILE A 1 91 ? 8.681 -0.077 5.181 1.00 93.31 91 ILE A C 1
ATOM 807 O O . ILE A 1 91 ? 8.127 -0.890 5.923 1.00 93.31 91 ILE A O 1
ATOM 811 N N . ASN A 1 92 ? 8.757 1.216 5.494 1.00 91.81 92 ASN A N 1
ATOM 812 C CA . ASN A 1 92 ? 8.245 1.758 6.747 1.00 91.81 92 ASN A CA 1
ATOM 813 C C . ASN A 1 92 ? 6.738 1.496 6.902 1.00 91.81 92 ASN A C 1
ATOM 815 O O . ASN A 1 92 ? 6.295 1.026 7.950 1.00 91.81 92 ASN A O 1
ATOM 819 N N . LYS A 1 93 ? 5.944 1.748 5.852 1.00 90.88 93 LYS A N 1
ATOM 820 C CA . LYS A 1 93 ? 4.495 1.473 5.850 1.00 90.88 93 LYS A CA 1
ATOM 821 C C . LYS A 1 93 ? 4.190 -0.014 6.039 1.00 90.88 93 LYS A C 1
ATOM 823 O O . LYS A 1 93 ? 3.283 -0.339 6.804 1.00 90.88 93 LYS A O 1
ATOM 828 N N . TYR A 1 94 ? 4.944 -0.892 5.381 1.00 92.44 94 TYR A N 1
ATOM 829 C CA . TYR A 1 94 ? 4.796 -2.342 5.495 1.00 92.44 94 TYR A CA 1
ATOM 830 C C . TYR A 1 94 ? 4.995 -2.823 6.936 1.00 92.44 94 TYR A C 1
ATOM 832 O O . TYR A 1 94 ? 4.120 -3.488 7.490 1.00 92.44 94 TYR A O 1
ATOM 840 N N . TRP A 1 95 ? 6.089 -2.422 7.585 1.00 92.00 95 TRP A N 1
ATOM 841 C CA . TRP A 1 95 ? 6.378 -2.852 8.954 1.00 92.00 95 TRP A CA 1
ATOM 842 C C . TRP A 1 95 ? 5.409 -2.279 9.985 1.00 92.00 95 TRP A C 1
ATOM 844 O O . TRP A 1 95 ? 4.986 -3.009 10.876 1.00 92.00 95 TRP A O 1
ATOM 854 N N . ILE A 1 96 ? 4.987 -1.019 9.830 1.00 89.50 96 ILE A N 1
ATOM 855 C CA . ILE A 1 96 ? 3.940 -0.425 10.679 1.00 89.50 96 ILE A CA 1
ATOM 856 C C . ILE A 1 96 ? 2.626 -1.204 10.535 1.00 89.50 96 ILE A C 1
ATOM 858 O O . ILE A 1 96 ? 1.943 -1.473 11.523 1.00 89.50 96 ILE A O 1
ATOM 862 N N . HIS A 1 97 ? 2.255 -1.573 9.306 1.00 88.38 97 HIS A N 1
ATOM 863 C CA . HIS A 1 97 ? 1.055 -2.365 9.058 1.00 88.38 97 HIS A CA 1
ATOM 864 C C . HIS A 1 97 ? 1.162 -3.761 9.685 1.00 88.38 97 HIS A C 1
ATOM 866 O O . HIS A 1 97 ? 0.240 -4.199 10.372 1.00 88.38 97 HIS A O 1
ATOM 872 N N . ARG A 1 98 ? 2.304 -4.431 9.505 1.00 88.25 98 ARG A N 1
ATOM 873 C CA . ARG A 1 98 ? 2.557 -5.777 10.023 1.00 88.25 98 ARG A CA 1
ATOM 874 C C . ARG A 1 98 ? 2.563 -5.819 11.552 1.00 88.25 98 ARG A C 1
ATOM 876 O O . ARG A 1 98 ? 1.890 -6.666 12.132 1.00 88.25 98 ARG A O 1
ATOM 883 N N . GLU A 1 99 ? 3.230 -4.867 12.201 1.00 88.06 99 GLU A N 1
ATOM 884 C CA . GLU A 1 99 ? 3.209 -4.708 13.660 1.00 88.06 99 GLU A CA 1
ATOM 885 C C . GLU A 1 99 ? 1.777 -4.474 14.172 1.00 88.06 99 GLU A C 1
ATOM 887 O O . GLU A 1 99 ? 1.350 -5.094 15.142 1.00 88.06 99 GLU A O 1
ATOM 892 N N . LYS A 1 100 ? 0.978 -3.652 13.481 1.00 85.75 100 LYS A N 1
ATOM 893 C CA . LYS A 1 100 ? -0.418 -3.395 13.866 1.00 85.75 100 LYS A CA 1
ATOM 894 C C . LYS A 1 100 ? -1.322 -4.629 13.753 1.00 85.75 100 LYS A C 1
ATOM 896 O O . LYS A 1 100 ? -2.260 -4.755 14.540 1.00 85.75 100 LYS A O 1
ATOM 901 N N . MET A 1 101 ? -1.082 -5.498 12.769 1.00 83.88 101 MET A N 1
ATOM 902 C CA . MET A 1 101 ? -1.914 -6.683 12.524 1.00 83.88 101 MET A CA 1
ATOM 903 C C . MET A 1 101 ? -1.484 -7.900 13.348 1.00 83.88 101 MET A C 1
ATOM 905 O O . MET A 1 101 ? -2.347 -8.624 13.838 1.00 83.88 101 MET A O 1
ATOM 909 N N . LEU A 1 102 ? -0.176 -8.117 13.519 1.00 84.25 102 LEU A N 1
ATOM 910 C CA . LEU A 1 102 ? 0.375 -9.301 14.192 1.00 84.25 102 LEU A CA 1
ATOM 911 C C . LEU A 1 102 ? 0.885 -9.027 15.610 1.00 84.25 102 LEU A C 1
ATOM 913 O O . LEU A 1 102 ? 1.062 -9.962 16.384 1.00 84.25 102 LEU A O 1
ATOM 917 N N . GLY A 1 103 ? 1.148 -7.767 15.959 1.00 81.50 103 GLY A N 1
ATOM 918 C CA . GLY A 1 103 ? 1.832 -7.403 17.203 1.00 81.50 103 GLY A CA 1
ATOM 919 C C . GLY A 1 103 ? 3.319 -7.765 17.217 1.00 81.50 103 GLY A C 1
ATOM 920 O O . GLY A 1 103 ? 3.946 -7.726 18.273 1.00 81.50 103 GLY A O 1
ATOM 921 N N . GLU A 1 104 ? 3.889 -8.146 16.072 1.00 83.69 104 GLU A N 1
ATOM 922 C CA . GLU A 1 104 ? 5.307 -8.477 15.968 1.00 83.69 104 GLU A CA 1
ATOM 923 C C . GLU A 1 104 ? 6.173 -7.210 15.996 1.00 83.69 104 GLU A C 1
ATOM 925 O O . GLU A 1 104 ? 5.856 -6.244 15.297 1.00 83.69 104 GLU A O 1
ATOM 930 N N . PRO A 1 105 ? 7.280 -7.205 16.761 1.00 84.75 105 PRO A N 1
ATOM 931 C CA . PRO A 1 105 ? 8.106 -6.019 16.913 1.00 84.75 105 PRO A CA 1
ATOM 932 C C . PRO A 1 105 ? 8.822 -5.672 15.606 1.00 84.75 105 PRO A C 1
ATOM 934 O O . PRO A 1 105 ? 9.430 -6.530 14.960 1.00 84.75 105 PRO A O 1
ATOM 937 N N . ILE A 1 106 ? 8.825 -4.386 15.256 1.00 89.31 106 ILE A N 1
ATOM 938 C CA . ILE A 1 106 ? 9.566 -3.888 14.092 1.00 89.31 106 ILE A CA 1
ATOM 939 C C . ILE A 1 106 ? 11.081 -4.106 14.296 1.00 89.31 106 ILE A C 1
ATOM 941 O O . ILE A 1 106 ? 11.617 -3.776 15.363 1.00 89.31 106 ILE A O 1
ATOM 945 N N . PRO A 1 107 ? 11.824 -4.595 13.281 1.00 90.81 107 PRO A N 1
ATOM 946 C CA . PRO A 1 107 ? 13.276 -4.702 13.352 1.00 90.81 107 PRO A CA 1
ATOM 947 C C . PRO A 1 107 ? 13.939 -3.372 13.742 1.00 90.81 107 PRO A C 1
ATOM 949 O O . PRO A 1 107 ? 13.653 -2.322 13.169 1.00 90.81 107 PRO A O 1
ATOM 952 N N . LYS A 1 108 ? 14.885 -3.410 14.694 1.00 89.31 108 LYS A N 1
ATOM 953 C CA . LYS A 1 108 ? 15.474 -2.203 15.322 1.00 89.31 108 LYS A CA 1
ATOM 954 C C . LYS A 1 108 ? 16.002 -1.165 14.324 1.00 89.31 108 LYS A C 1
ATOM 956 O O . LYS A 1 108 ? 15.849 0.035 14.542 1.00 89.31 108 LYS A O 1
ATOM 961 N N . HIS A 1 109 ? 16.648 -1.621 13.250 1.00 88.12 109 HIS A N 1
ATOM 962 C CA . HIS A 1 109 ? 17.214 -0.735 12.233 1.00 88.12 109 HIS A CA 1
ATOM 963 C C . HIS A 1 109 ? 16.118 0.003 11.440 1.00 88.12 109 HIS A C 1
ATOM 965 O O . HIS A 1 109 ? 16.273 1.189 11.160 1.00 88.12 109 HIS A O 1
ATOM 971 N N . ILE A 1 110 ? 14.981 -0.649 11.179 1.00 90.06 110 ILE A N 1
ATOM 972 C CA . ILE A 1 110 ? 13.806 -0.063 10.514 1.00 90.06 110 ILE A CA 1
ATOM 973 C C . ILE A 1 110 ? 13.078 0.879 11.467 1.00 90.06 110 ILE A C 1
ATOM 975 O O . ILE A 1 110 ? 12.777 2.007 11.095 1.00 90.06 110 ILE A O 1
ATOM 979 N N . ALA A 1 111 ? 12.886 0.483 12.728 1.00 89.75 111 ALA A N 1
ATOM 980 C CA . ALA A 1 111 ? 12.285 1.346 13.745 1.00 89.75 111 ALA A CA 1
ATOM 981 C C . ALA A 1 111 ? 13.048 2.679 13.890 1.00 89.75 111 ALA A C 1
ATOM 983 O O . ALA A 1 111 ? 12.439 3.746 13.978 1.00 89.75 111 ALA A O 1
ATOM 984 N N . LYS A 1 112 ? 14.388 2.639 13.825 1.00 90.62 112 LYS A N 1
ATOM 985 C CA . LYS A 1 112 ? 15.233 3.843 13.808 1.00 90.62 112 LYS A CA 1
ATOM 986 C C . LYS A 1 112 ? 14.994 4.706 12.561 1.00 90.62 112 LYS A C 1
ATOM 988 O O . LYS A 1 112 ? 14.898 5.926 12.694 1.00 90.62 112 LYS A O 1
ATOM 993 N N . LYS A 1 113 ? 14.878 4.098 11.372 1.00 89.88 113 LYS A N 1
ATOM 994 C CA . LYS A 1 113 ? 14.549 4.816 10.125 1.00 89.88 113 LYS A CA 1
ATOM 995 C C . LYS A 1 113 ? 13.165 5.471 10.202 1.00 89.88 113 LYS A C 1
ATOM 997 O O . LYS A 1 113 ? 13.039 6.650 9.881 1.00 89.88 113 LYS A O 1
ATOM 1002 N N . ILE A 1 114 ? 12.157 4.754 10.704 1.00 89.12 114 ILE A N 1
ATOM 1003 C CA . ILE A 1 114 ? 10.797 5.273 10.914 1.00 89.12 114 ILE A CA 1
ATOM 1004 C C . ILE A 1 114 ? 10.822 6.483 11.851 1.00 89.12 114 ILE A C 1
ATOM 1006 O O . ILE A 1 114 ? 10.238 7.517 11.527 1.00 89.12 114 ILE A O 1
ATOM 1010 N N . ALA A 1 115 ? 11.506 6.382 12.993 1.00 89.19 115 ALA A N 1
ATOM 1011 C CA . ALA A 1 115 ? 11.603 7.476 13.957 1.00 89.19 115 ALA A CA 1
ATOM 1012 C C . ALA A 1 115 ? 12.240 8.729 13.333 1.00 89.19 115 ALA A C 1
ATOM 1014 O O . ALA A 1 115 ? 11.648 9.806 13.392 1.00 89.19 115 ALA A O 1
ATOM 1015 N N . ALA A 1 116 ? 13.377 8.572 12.646 1.00 89.94 116 ALA A N 1
ATOM 1016 C CA . ALA A 1 116 ? 14.053 9.674 11.960 1.00 89.94 116 ALA A CA 1
ATOM 1017 C C . ALA A 1 116 ? 13.175 10.308 10.866 1.00 89.94 116 ALA A C 1
ATOM 1019 O O . ALA A 1 116 ? 13.170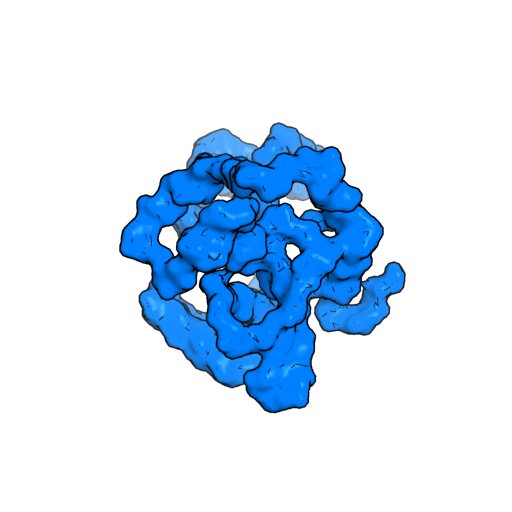 11.525 10.682 1.00 89.94 116 ALA A O 1
ATOM 1020 N N . GLN A 1 117 ? 12.405 9.500 10.132 1.00 87.56 117 GLN A N 1
ATOM 1021 C CA . GLN A 1 117 ? 11.506 10.006 9.101 1.00 87.56 117 GLN A CA 1
ATOM 1022 C C . GLN A 1 117 ? 10.320 10.786 9.690 1.00 87.56 117 GLN A C 1
ATOM 1024 O O . GLN A 1 117 ? 9.919 11.812 9.137 1.00 87.56 117 GLN A O 1
ATOM 1029 N N . ARG A 1 118 ? 9.749 10.312 10.801 1.00 85.94 118 ARG A N 1
ATOM 1030 C CA . ARG A 1 118 ? 8.647 10.992 11.495 1.00 85.94 118 ARG A CA 1
ATOM 1031 C C . ARG A 1 118 ? 9.103 12.308 12.111 1.00 85.94 118 ARG A C 1
ATOM 1033 O O . ARG A 1 118 ? 8.393 13.295 11.963 1.00 85.94 118 ARG A O 1
ATOM 1040 N N . GLU A 1 119 ? 10.302 12.340 12.689 1.00 88.88 119 GLU A N 1
ATOM 1041 C CA . GLU A 1 119 ? 10.926 13.560 13.208 1.00 88.88 119 GLU A CA 1
ATOM 1042 C C . GLU A 1 119 ? 11.110 14.610 12.103 1.00 88.88 119 GLU A C 1
ATOM 1044 O O . GLU A 1 119 ? 10.671 15.747 12.261 1.00 88.88 119 GLU A O 1
ATOM 1049 N N . LYS A 1 120 ? 11.629 14.217 10.928 1.00 88.25 120 LYS A N 1
ATOM 1050 C CA . LYS A 1 120 ? 11.721 15.107 9.751 1.00 88.25 120 LYS A CA 1
ATOM 1051 C C . LYS A 1 120 ? 10.363 15.654 9.297 1.00 88.25 120 LYS A C 1
ATOM 1053 O O . LYS A 1 120 ? 10.297 16.759 8.772 1.00 88.25 120 LYS A O 1
ATOM 1058 N N . LYS A 1 121 ? 9.289 14.879 9.474 1.00 85.00 121 LYS A N 1
ATOM 1059 C CA . LYS A 1 121 ? 7.907 15.270 9.147 1.00 85.00 121 LYS A CA 1
ATOM 1060 C C . LYS A 1 121 ? 7.203 16.010 10.299 1.00 85.00 121 LYS A C 1
A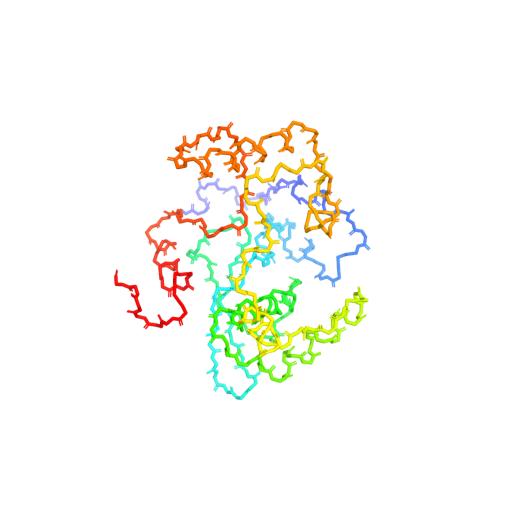TOM 1062 O O . LYS A 1 121 ? 6.042 16.368 10.144 1.00 85.00 121 LYS A O 1
ATOM 1067 N N . GLY A 1 122 ? 7.866 16.220 11.442 1.00 83.81 122 GLY A N 1
ATOM 1068 C CA . GLY A 1 122 ? 7.276 16.845 12.632 1.00 83.81 122 GLY A CA 1
ATOM 1069 C C . GLY A 1 122 ? 6.160 16.021 13.288 1.00 83.81 122 GLY A C 1
ATOM 1070 O O . GLY A 1 122 ? 5.348 16.562 14.032 1.00 83.81 122 GLY A O 1
ATOM 1071 N N . LEU A 1 123 ? 6.086 14.720 12.995 1.00 82.94 123 LEU A N 1
ATOM 1072 C CA . LEU A 1 123 ? 5.066 13.819 13.527 1.00 82.94 123 LEU A CA 1
ATOM 1073 C C . LEU A 1 123 ? 5.505 13.250 14.884 1.00 82.94 123 LEU A C 1
ATOM 1075 O O . LEU A 1 123 ? 6.691 12.963 15.070 1.00 82.94 123 LEU A O 1
ATOM 1079 N N . PRO A 1 124 ? 4.566 13.000 15.816 1.00 80.19 124 PRO A N 1
ATOM 1080 C CA . PRO A 1 124 ? 4.895 12.394 17.102 1.00 80.19 124 PRO A CA 1
ATOM 1081 C C . PRO A 1 124 ? 5.473 10.977 16.926 1.00 80.19 124 PRO A C 1
ATOM 1083 O O . PRO A 1 124 ? 5.195 10.324 15.904 1.00 80.19 124 PRO A O 1
ATOM 1086 N N . PRO A 1 125 ? 6.240 10.467 17.912 1.00 80.31 125 PRO A N 1
ATOM 1087 C CA . PRO A 1 125 ? 6.713 9.085 17.921 1.00 80.31 125 PRO A CA 1
ATOM 1088 C C . PRO A 1 125 ? 5.572 8.088 17.700 1.00 80.31 125 PRO A C 1
ATOM 1090 O O . PRO A 1 125 ? 4.424 8.348 18.062 1.00 80.31 125 PRO A O 1
ATOM 1093 N N . LEU A 1 126 ? 5.879 6.958 17.061 1.00 77.81 126 LEU A N 1
ATOM 1094 C CA . LEU A 1 126 ? 4.887 5.904 16.867 1.00 77.81 126 LEU A CA 1
ATOM 1095 C C . LEU A 1 126 ? 4.516 5.321 18.237 1.00 77.81 126 LEU A C 1
ATOM 1097 O O . LEU A 1 126 ? 5.402 4.905 18.982 1.00 77.81 126 LEU A O 1
ATOM 1101 N N . GLU A 1 127 ? 3.224 5.309 18.567 1.00 75.50 127 GLU A N 1
ATOM 1102 C CA . GLU A 1 127 ? 2.747 4.660 19.791 1.00 75.50 127 GLU A CA 1
ATOM 1103 C C . GLU A 1 127 ? 3.029 3.161 19.712 1.00 75.50 127 GLU A C 1
ATOM 1105 O O . GLU A 1 127 ? 2.692 2.529 18.705 1.00 75.50 127 GLU A O 1
ATOM 1110 N N . SER A 1 128 ? 3.598 2.593 20.775 1.00 68.94 128 SER A N 1
ATOM 1111 C CA . SER A 1 128 ? 3.853 1.154 20.849 1.00 68.94 128 SER A CA 1
ATOM 1112 C C . SER A 1 128 ? 2.548 0.355 20.763 1.00 68.94 128 SER A C 1
ATOM 1114 O O . SER A 1 128 ? 1.478 0.821 21.172 1.00 68.94 128 SER A O 1
ATOM 1116 N N . VAL A 1 129 ? 2.618 -0.879 20.254 1.00 67.56 129 VAL A N 1
ATOM 1117 C CA . VAL A 1 129 ? 1.450 -1.777 20.202 1.00 67.56 129 VAL A CA 1
ATOM 1118 C C . VAL A 1 129 ? 0.840 -1.966 21.589 1.00 67.56 129 VAL A C 1
ATOM 1120 O O . VAL A 1 129 ? -0.381 -1.960 21.722 1.00 67.56 129 VAL A O 1
ATOM 1123 N N . ASP A 1 130 ? 1.665 -2.057 22.631 1.00 66.88 130 ASP A N 1
ATOM 1124 C CA . ASP A 1 130 ? 1.206 -2.201 24.013 1.00 66.88 130 ASP A CA 1
ATOM 1125 C C . ASP A 1 130 ? 0.425 -0.975 24.496 1.00 66.88 130 ASP A C 1
ATOM 1127 O O . ASP A 1 130 ? -0.640 -1.111 25.109 1.00 66.88 130 ASP A O 1
ATOM 1131 N N . GLU A 1 131 ? 0.883 0.235 24.166 1.00 70.12 131 GLU A N 1
ATOM 1132 C CA . GLU A 1 131 ? 0.143 1.466 24.446 1.00 70.12 131 GLU A CA 1
ATOM 1133 C C . GLU A 1 131 ? -1.191 1.497 23.694 1.00 70.12 131 GLU A C 1
ATOM 1135 O O . GLU A 1 131 ? -2.230 1.780 24.300 1.00 70.12 131 GLU A O 1
ATOM 1140 N N . GLN A 1 132 ? -1.204 1.125 22.412 1.00 68.12 132 GLN A N 1
ATOM 1141 C CA . GLN A 1 132 ? -2.422 1.085 21.600 1.00 68.12 132 GLN A CA 1
ATOM 1142 C C . GLN A 1 132 ? -3.418 0.028 22.100 1.00 68.12 132 GLN A C 1
ATOM 1144 O O . GLN A 1 132 ? -4.611 0.311 22.246 1.00 68.12 132 GLN A O 1
ATOM 1149 N N . LEU A 1 133 ? -2.946 -1.181 22.413 1.00 66.06 133 LEU A N 1
ATOM 1150 C CA . LEU A 1 133 ? -3.754 -2.266 22.967 1.00 66.06 133 LEU A CA 1
ATOM 1151 C C . LEU A 1 133 ? -4.262 -1.921 24.362 1.00 66.06 133 LEU A C 1
ATOM 1153 O O . LEU A 1 133 ? -5.412 -2.224 24.666 1.00 66.06 133 LEU A O 1
ATOM 1157 N N . SER A 1 134 ? -3.466 -1.256 25.201 1.00 68.50 134 SER A N 1
ATOM 1158 C CA . SER A 1 134 ? -3.921 -0.796 26.516 1.00 68.50 134 SER A CA 1
ATOM 1159 C C . SER A 1 134 ? -5.019 0.266 26.390 1.00 68.50 134 SER A C 1
ATOM 1161 O O . SER A 1 134 ? -6.027 0.189 27.093 1.00 68.50 134 SER A O 1
ATOM 1163 N N . LYS A 1 135 ? -4.898 1.204 25.438 1.00 66.88 135 LYS A N 1
ATOM 1164 C CA . LYS A 1 135 ? -5.949 2.180 25.113 1.00 66.88 135 LYS A CA 1
ATOM 1165 C C . LYS A 1 135 ? -7.195 1.497 24.552 1.00 66.88 135 LYS A C 1
ATOM 1167 O O . LYS A 1 135 ? -8.300 1.902 24.897 1.00 66.88 135 LYS A O 1
ATOM 1172 N N . LYS A 1 136 ? -7.043 0.457 23.725 1.00 62.78 136 LYS A N 1
ATOM 1173 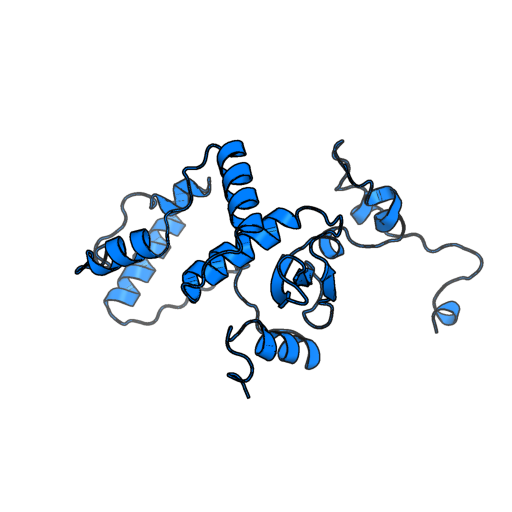C CA . LYS A 1 136 ? -8.160 -0.317 23.159 1.00 62.78 136 LYS A CA 1
ATOM 1174 C C . LYS A 1 136 ? -8.871 -1.159 24.223 1.00 62.78 136 LYS A C 1
ATOM 1176 O O . LYS A 1 136 ? -10.090 -1.126 24.278 1.00 62.78 136 LYS A O 1
ATOM 1181 N N . LYS A 1 137 ? -8.129 -1.834 25.107 1.00 62.72 137 LYS A N 1
ATOM 1182 C CA . LYS A 1 137 ? -8.668 -2.598 26.250 1.00 62.72 137 LYS A CA 1
ATOM 1183 C C . LYS A 1 137 ? -9.378 -1.705 27.269 1.00 62.72 137 LYS A C 1
ATOM 1185 O O . LYS A 1 137 ? -10.345 -2.139 27.867 1.00 62.72 137 LYS A O 1
ATOM 1190 N N . LYS A 1 138 ? -8.929 -0.457 27.447 1.00 60.91 138 LYS A N 1
ATOM 1191 C CA . LYS A 1 138 ? -9.607 0.542 28.294 1.00 60.91 138 LYS A CA 1
ATOM 1192 C C . LYS A 1 138 ? -10.896 1.103 27.674 1.00 60.91 138 LYS A C 1
ATOM 1194 O O . LYS A 1 138 ? -11.643 1.795 28.360 1.00 60.91 138 LYS A O 1
ATOM 1199 N N . ARG A 1 139 ? -11.159 0.860 26.385 1.00 61.16 139 ARG A N 1
ATOM 1200 C CA . ARG A 1 139 ? -12.364 1.333 25.690 1.00 61.16 139 ARG A CA 1
ATOM 1201 C C . ARG A 1 139 ? -13.444 0.249 25.735 1.00 61.16 139 ARG A C 1
ATOM 1203 O O . ARG A 1 139 ? -13.627 -0.480 24.771 1.00 61.16 139 ARG A O 1
ATOM 1210 N N . ASP A 1 140 ? -14.197 0.203 26.834 1.00 56.31 140 ASP A N 1
ATOM 1211 C CA . ASP A 1 140 ? -15.370 -0.683 26.979 1.00 56.31 140 ASP A CA 1
ATOM 1212 C C . ASP A 1 140 ? -16.575 -0.252 26.122 1.00 56.31 140 ASP A C 1
ATOM 1214 O O . ASP A 1 140 ? -17.543 -0.995 25.971 1.00 56.31 140 ASP A O 1
ATOM 1218 N N . LYS A 1 141 ? -16.546 0.961 25.553 1.00 59.06 141 LYS A N 1
ATOM 1219 C CA . LYS A 1 141 ? -17.623 1.512 24.720 1.00 59.06 141 LYS A CA 1
ATOM 1220 C C . LYS A 1 141 ? -17.099 1.883 23.331 1.00 59.06 141 LYS A C 1
ATOM 1222 O O . LYS A 1 141 ? -15.964 2.361 23.226 1.00 59.06 141 LYS A O 1
ATOM 1227 N N . PRO A 1 142 ? -17.907 1.707 22.268 1.00 64.38 142 PRO A N 1
ATOM 1228 C CA . PRO A 1 142 ? -17.558 2.202 20.942 1.00 64.38 142 PRO A CA 1
ATOM 1229 C C . PRO A 1 142 ? -17.261 3.706 21.008 1.00 64.38 142 PRO A C 1
ATOM 1231 O O . PRO A 1 142 ? -17.972 4.461 21.668 1.00 64.38 142 PRO A O 1
ATOM 1234 N N . LEU A 1 143 ? -16.182 4.131 20.340 1.00 66.69 143 LEU A N 1
ATOM 1235 C CA . LEU A 1 143 ? -15.636 5.493 20.439 1.00 66.69 143 LEU A CA 1
ATOM 1236 C C . LEU A 1 143 ? -16.626 6.569 19.970 1.00 66.69 143 LEU A C 1
ATOM 1238 O O . LEU A 1 143 ? -16.570 7.708 20.421 1.00 66.69 143 LEU A O 1
ATOM 1242 N N . THR A 1 144 ? -17.531 6.208 19.062 1.00 71.94 144 THR A N 1
ATOM 1243 C CA . THR A 1 144 ? -18.571 7.100 18.556 1.00 71.94 144 THR A CA 1
ATOM 1244 C C . THR A 1 144 ? -19.906 6.376 18.554 1.00 71.94 144 THR A C 1
ATOM 1246 O O . THR A 1 144 ? -19.983 5.200 18.193 1.00 71.94 144 THR A O 1
ATOM 1249 N N . ASP A 1 145 ? -20.957 7.079 18.971 1.00 80.25 145 ASP A N 1
ATOM 1250 C CA . ASP A 1 145 ? -22.318 6.580 18.831 1.00 80.25 145 ASP A CA 1
ATOM 1251 C C . ASP A 1 145 ? -22.697 6.591 17.350 1.00 80.25 145 ASP A C 1
ATOM 1253 O O . ASP A 1 145 ? -22.679 7.626 16.679 1.00 80.25 145 ASP A O 1
ATOM 1257 N N . ILE A 1 146 ? -23.020 5.410 16.846 1.00 81.62 146 ILE A N 1
ATOM 1258 C CA . ILE A 1 146 ? -23.359 5.137 15.454 1.00 81.62 146 ILE A CA 1
ATOM 1259 C C . ILE A 1 146 ? -24.657 5.846 15.067 1.00 81.62 146 ILE A C 1
ATOM 1261 O O . ILE A 1 146 ? -24.784 6.307 13.936 1.00 81.62 146 ILE A O 1
ATOM 1265 N N . ARG A 1 147 ? -25.592 5.982 16.015 1.00 80.94 147 ARG A N 1
ATOM 1266 C CA . ARG A 1 147 ? -26.881 6.650 15.799 1.00 80.94 147 ARG A CA 1
ATOM 1267 C C . ARG A 1 147 ? -26.761 8.170 15.804 1.00 80.94 147 ARG A C 1
ATOM 1269 O O . ARG A 1 147 ? -27.667 8.858 15.340 1.00 80.94 147 ARG A O 1
ATOM 1276 N N . LYS A 1 148 ? -25.652 8.712 16.317 1.00 87.00 148 LYS A N 1
ATOM 1277 C CA . LYS A 1 148 ? -25.412 10.153 16.348 1.00 87.00 148 LYS A CA 1
ATOM 1278 C C . LYS A 1 148 ? -24.903 10.633 14.990 1.00 87.00 148 LYS A C 1
ATOM 1280 O O . LYS A 1 148 ? -23.810 10.251 14.567 1.00 87.00 148 LYS A O 1
ATOM 1285 N N . LYS A 1 149 ? -25.669 11.520 14.352 1.00 87.94 149 LYS A N 1
ATOM 1286 C CA . LYS A 1 149 ? -25.300 12.202 13.106 1.00 87.94 149 LYS A CA 1
ATOM 1287 C C . LYS A 1 149 ? -24.019 13.030 13.287 1.00 87.94 149 LYS A C 1
ATOM 1289 O O . LYS A 1 149 ? -23.797 13.627 14.341 1.00 87.94 149 LYS A O 1
ATOM 1294 N N . TYR A 1 150 ? -23.172 13.050 12.263 1.00 89.31 150 TYR A N 1
ATOM 1295 C CA . TYR A 1 150 ? -22.065 13.994 12.174 1.00 89.31 150 TYR A CA 1
ATOM 1296 C C . TYR A 1 150 ? -22.577 15.340 11.658 1.00 89.31 150 TYR A C 1
ATOM 1298 O O . TYR A 1 150 ? -23.067 15.420 10.532 1.00 89.31 150 TYR A O 1
ATOM 1306 N N . GLU A 1 151 ? -22.450 16.376 12.487 1.00 88.50 151 GLU A N 1
ATOM 1307 C CA . GLU A 1 151 ? -22.736 17.771 12.109 1.00 88.50 151 GLU A CA 1
ATOM 1308 C C . GLU A 1 151 ? -21.542 18.436 11.410 1.00 88.50 151 GLU A C 1
ATOM 1310 O O . GLU A 1 151 ? -21.709 19.343 10.603 1.00 88.50 151 GLU A O 1
ATOM 1315 N N . ALA A 1 152 ? -20.331 17.963 11.704 1.00 88.50 152 ALA A N 1
ATOM 1316 C CA . ALA A 1 152 ? -19.087 18.414 11.096 1.00 88.50 152 ALA A CA 1
ATOM 1317 C C . ALA A 1 152 ? -18.281 17.208 10.607 1.00 88.50 152 ALA A C 1
ATOM 1319 O O . ALA A 1 152 ? -18.482 16.083 11.078 1.00 88.50 152 ALA A O 1
ATOM 1320 N N . GLN A 1 153 ? -17.367 17.447 9.665 1.00 87.38 153 GLN A N 1
ATOM 1321 C CA . GLN A 1 153 ? -16.488 16.395 9.170 1.00 87.38 153 GLN A CA 1
ATOM 1322 C C . GLN A 1 153 ? -15.638 15.812 10.317 1.00 87.38 153 GLN A C 1
ATOM 1324 O O . GLN A 1 153 ? -15.143 16.572 11.151 1.00 87.38 153 GLN A O 1
ATOM 1329 N N . PRO A 1 154 ? -15.459 14.484 10.385 1.00 87.00 154 PRO A N 1
ATOM 1330 C CA . PRO A 1 154 ? -14.612 13.866 11.398 1.00 87.00 154 PRO A CA 1
ATOM 1331 C C . PRO A 1 154 ? -13.138 14.285 11.299 1.00 87.00 154 PRO A C 1
ATOM 1333 O O . PRO A 1 154 ? -12.606 14.463 10.202 1.00 87.00 154 PRO A O 1
ATOM 1336 N N . ASP A 1 155 ? -12.452 14.341 12.444 1.00 85.12 155 ASP A N 1
ATOM 1337 C CA . ASP A 1 155 ? -11.047 14.774 12.541 1.00 85.12 155 ASP A CA 1
ATOM 1338 C C . ASP A 1 155 ? -10.106 13.954 11.649 1.00 85.12 155 ASP A C 1
ATOM 1340 O O . ASP A 1 155 ? -9.247 14.516 10.973 1.00 85.12 155 ASP A O 1
ATOM 1344 N N . TYR A 1 156 ? -10.338 12.640 11.549 1.00 83.56 156 TYR A N 1
ATOM 1345 C CA . TYR A 1 156 ? -9.525 11.738 10.728 1.00 83.56 156 TYR A CA 1
ATOM 1346 C C . TYR A 1 156 ? -9.588 12.039 9.223 1.00 83.56 156 TYR A C 1
ATOM 1348 O O . TYR A 1 156 ? -8.731 11.569 8.483 1.00 83.56 156 TYR A O 1
ATOM 1356 N N . ILE A 1 157 ? -10.590 12.792 8.750 1.00 84.81 157 ILE A N 1
ATOM 1357 C CA . ILE A 1 157 ? -10.648 13.267 7.360 1.00 84.81 157 ILE A CA 1
ATOM 1358 C C . ILE A 1 157 ? -9.871 14.573 7.235 1.00 84.81 157 ILE A C 1
ATOM 1360 O O . ILE A 1 157 ? -9.056 14.714 6.327 1.00 84.81 157 ILE A O 1
ATOM 1364 N N . THR A 1 158 ? -10.049 15.493 8.182 1.00 84.69 158 THR A N 1
ATOM 1365 C CA . THR A 1 158 ? -9.309 16.763 8.219 1.00 84.69 158 THR A CA 1
ATOM 1366 C C . THR A 1 158 ? -7.793 16.537 8.260 1.00 84.69 158 THR A C 1
ATOM 1368 O O . THR A 1 158 ? -7.049 17.231 7.572 1.00 84.69 158 THR A O 1
ATOM 1371 N N . GLU A 1 159 ? -7.328 15.520 8.994 1.00 82.88 159 GLU A N 1
ATOM 1372 C CA . GLU A 1 159 ? -5.914 15.118 9.054 1.00 82.88 159 GLU A CA 1
ATOM 1373 C C . GLU A 1 159 ? -5.332 14.703 7.692 1.00 82.88 159 GLU A C 1
ATOM 1375 O O . GLU A 1 159 ? -4.128 14.832 7.473 1.00 82.88 159 GLU A O 1
ATOM 1380 N N . THR A 1 160 ? -6.164 14.238 6.753 1.00 81.94 160 THR A N 1
ATOM 1381 C CA . THR A 1 160 ? -5.714 13.894 5.391 1.00 81.94 160 THR A CA 1
ATOM 1382 C C . THR A 1 160 ? -5.520 15.119 4.494 1.00 81.94 160 THR A C 1
ATOM 1384 O O . THR A 1 160 ? -5.036 14.982 3.373 1.00 81.94 160 THR A O 1
ATOM 1387 N N . GLY A 1 161 ? -5.895 16.315 4.965 1.00 82.00 161 GLY A N 1
ATOM 1388 C CA . GLY A 1 161 ? -5.914 17.546 4.172 1.00 82.00 161 GLY A CA 1
ATOM 1389 C C . GLY A 1 161 ? -7.104 17.647 3.212 1.00 82.00 161 GLY A C 1
ATOM 1390 O O . GLY A 1 161 ? -7.183 18.604 2.444 1.00 82.00 161 GLY A O 1
ATOM 1391 N N . GLY A 1 162 ? -8.025 16.679 3.246 1.00 83.94 162 GLY A N 1
ATOM 1392 C CA . GLY A 1 162 ? -9.263 16.691 2.473 1.00 83.94 162 GLY A CA 1
ATOM 1393 C C . GLY A 1 162 ? -10.400 17.427 3.186 1.00 83.94 162 GLY A C 1
ATOM 1394 O O . GLY A 1 162 ? -10.472 17.467 4.416 1.00 83.94 162 GLY A O 1
ATOM 1395 N N . THR A 1 163 ? -11.322 17.979 2.401 1.00 87.62 163 THR A N 1
ATOM 1396 C CA . THR A 1 163 ? -12.583 18.550 2.884 1.00 87.62 163 THR A CA 1
ATOM 1397 C C . THR A 1 163 ? -13.750 17.817 2.243 1.00 87.62 163 THR A C 1
ATOM 1399 O O . THR A 1 163 ? -13.799 17.650 1.025 1.00 87.62 163 THR A O 1
ATOM 1402 N N . LEU A 1 164 ? -14.696 17.361 3.064 1.00 87.06 164 LEU A N 1
ATOM 1403 C CA . LEU A 1 164 ? -15.907 16.742 2.535 1.00 87.06 164 LEU A CA 1
ATOM 1404 C C . LEU A 1 164 ? -16.836 17.805 1.958 1.00 87.06 164 LEU A C 1
ATOM 1406 O O . LEU A 1 164 ? -17.110 18.828 2.591 1.00 87.06 164 LEU A O 1
ATOM 1410 N N . HIS A 1 165 ? -17.403 17.515 0.793 1.00 87.38 165 HIS A N 1
ATOM 1411 C CA . HIS A 1 165 ? -18.553 18.264 0.317 1.00 87.38 165 HIS A CA 1
ATOM 1412 C C . HIS A 1 165 ? -19.786 17.979 1.196 1.00 87.38 165 HIS A C 1
ATOM 1414 O O . HIS A 1 165 ? -19.928 16.866 1.715 1.00 87.38 165 HIS A O 1
ATOM 1420 N N . PRO A 1 166 ? -20.732 18.932 1.329 1.00 88.44 166 PRO A N 1
ATOM 1421 C CA . PRO A 1 166 ? -21.923 18.752 2.164 1.00 88.44 166 PRO A CA 1
ATOM 1422 C C . PRO A 1 166 ? -22.722 17.480 1.841 1.00 88.44 166 PRO A C 1
ATOM 1424 O O . PRO A 1 166 ? -23.095 16.740 2.749 1.00 88.44 166 PRO A O 1
ATOM 1427 N N . TYR A 1 167 ? -22.895 17.163 0.553 1.00 88.69 167 TYR A N 1
ATOM 1428 C CA . TYR A 1 167 ? -23.608 15.958 0.115 1.00 88.69 167 TYR A CA 1
ATOM 1429 C C . TYR A 1 167 ? -22.880 14.654 0.496 1.00 88.69 167 TYR A C 1
ATOM 1431 O O . TYR A 1 167 ? -23.526 13.642 0.755 1.00 88.69 167 TYR A O 1
ATOM 1439 N N . GLN A 1 168 ? -21.545 14.663 0.591 1.00 90.00 168 GLN A N 1
ATOM 1440 C CA . GLN A 1 168 ? -20.766 13.497 1.028 1.00 90.00 168 GLN A CA 1
ATOM 1441 C C . GLN A 1 168 ? -20.966 13.243 2.526 1.00 90.00 168 GLN A C 1
ATOM 1443 O O . GLN A 1 168 ? -21.103 12.097 2.949 1.00 90.00 168 GLN A O 1
ATOM 1448 N N . LEU A 1 169 ? -21.045 14.308 3.333 1.00 90.81 169 LEU A N 1
ATOM 1449 C CA . LEU A 1 169 ? -21.354 14.199 4.760 1.00 90.81 169 LEU A CA 1
ATOM 1450 C C . LEU A 1 169 ? -22.783 13.681 4.991 1.00 90.81 169 LEU A C 1
ATOM 1452 O O . LEU A 1 169 ? -23.011 12.855 5.878 1.00 90.81 169 LEU A O 1
ATOM 1456 N N . GLU A 1 170 ? -23.747 14.130 4.187 1.00 90.31 170 GLU A N 1
ATOM 1457 C CA . GLU A 1 170 ? -25.110 13.589 4.193 1.00 90.31 170 GLU A CA 1
ATOM 1458 C C . GLU A 1 170 ? -25.138 12.110 3.794 1.00 90.31 170 GLU A C 1
ATOM 1460 O O . GLU A 1 170 ? -25.748 11.311 4.507 1.00 90.31 170 GLU A O 1
ATOM 1465 N N . GLY A 1 171 ? -24.410 11.727 2.740 1.00 90.31 171 GLY A N 1
ATOM 1466 C CA . GLY A 1 171 ? -24.259 10.334 2.315 1.00 90.31 171 GLY A CA 1
ATOM 1467 C C . GLY A 1 171 ? -23.672 9.440 3.411 1.00 90.31 171 GLY A C 1
ATOM 1468 O O . GLY A 1 171 ? -24.233 8.390 3.719 1.00 90.31 171 GLY A O 1
ATOM 1469 N N . ILE A 1 172 ? -22.605 9.883 4.087 1.00 90.62 172 ILE A N 1
ATOM 1470 C CA . ILE A 1 172 ? -22.020 9.167 5.236 1.00 90.62 172 ILE A CA 1
ATOM 1471 C C . ILE A 1 172 ? -23.047 9.002 6.360 1.00 90.62 172 ILE A C 1
ATOM 1473 O O . ILE A 1 172 ? -23.177 7.922 6.936 1.00 90.62 172 ILE A O 1
ATOM 1477 N N . ASN A 1 173 ? -23.786 10.060 6.691 1.00 91.56 173 ASN A N 1
ATOM 1478 C CA . ASN A 1 173 ? -24.810 10.004 7.730 1.00 91.56 173 ASN A CA 1
ATOM 1479 C C . ASN A 1 173 ? -25.951 9.042 7.369 1.00 91.56 173 ASN A C 1
ATOM 1481 O O . ASN A 1 173 ? -26.414 8.298 8.235 1.00 91.56 173 ASN A O 1
ATOM 1485 N N . TRP A 1 174 ? -26.366 9.013 6.102 1.00 91.31 174 TRP A N 1
ATOM 1486 C CA . TRP A 1 174 ? -27.364 8.074 5.598 1.00 91.31 174 TRP A CA 1
ATOM 1487 C C . TRP A 1 174 ? -26.886 6.621 5.712 1.00 91.31 174 TRP A C 1
ATOM 1489 O O . TRP A 1 174 ? -27.597 5.784 6.264 1.00 91.31 174 TRP A O 1
ATOM 1499 N N . LEU A 1 175 ? -25.644 6.331 5.319 1.00 91.56 175 LEU A N 1
ATOM 1500 C CA . LEU A 1 175 ? -25.062 4.990 5.453 1.00 91.56 175 LEU A CA 1
ATOM 1501 C C . LEU A 1 175 ? -24.961 4.539 6.909 1.00 91.56 175 LEU A C 1
ATOM 1503 O O . LEU A 1 175 ? -25.294 3.400 7.232 1.00 91.56 175 LEU A O 1
ATOM 1507 N N . ARG A 1 176 ? -24.538 5.435 7.810 1.00 90.50 176 ARG A N 1
ATOM 1508 C CA . ARG A 1 176 ? -24.493 5.151 9.253 1.00 90.50 176 ARG A CA 1
ATOM 1509 C C . ARG A 1 176 ? -25.887 4.845 9.799 1.00 90.50 176 ARG A C 1
ATOM 1511 O O . ARG A 1 176 ? -26.021 3.938 10.618 1.00 90.50 176 ARG A O 1
ATOM 1518 N N . HIS A 1 177 ? -26.916 5.547 9.321 1.00 90.12 177 HIS A N 1
ATOM 1519 C CA . HIS A 1 177 ? -28.308 5.275 9.671 1.00 90.12 177 HIS A CA 1
ATOM 1520 C C . HIS A 1 177 ? -28.771 3.895 9.177 1.00 90.12 177 HIS A C 1
ATOM 1522 O O . HIS A 1 177 ? -29.238 3.098 9.992 1.00 90.12 177 HIS A O 1
ATOM 1528 N N . CYS A 1 178 ? -28.582 3.582 7.891 1.00 90.75 178 CYS A N 1
ATOM 1529 C CA . CYS A 1 178 ? -28.884 2.267 7.314 1.00 90.75 178 CYS A CA 1
ATOM 1530 C C . CYS A 1 178 ? -28.202 1.138 8.096 1.00 90.75 178 CYS A C 1
ATOM 1532 O O . CYS A 1 178 ? -28.872 0.214 8.560 1.00 90.75 178 CYS A O 1
ATOM 1534 N N . TRP A 1 179 ? -26.898 1.273 8.360 1.00 89.62 179 TRP A N 1
ATOM 1535 C CA . TRP A 1 179 ? -26.141 0.287 9.128 1.00 89.62 179 TRP A CA 1
ATOM 1536 C C . TRP A 1 179 ? -26.651 0.149 10.573 1.00 89.62 179 TRP A C 1
ATOM 1538 O O . TRP A 1 179 ? -26.795 -0.965 11.070 1.00 89.62 179 TRP A O 1
ATOM 1548 N N . SER A 1 180 ? -27.016 1.254 11.236 1.00 89.88 180 SER A N 1
ATOM 1549 C CA . SER A 1 180 ? -27.581 1.228 12.598 1.00 89.88 180 SER A CA 1
ATOM 1550 C C . SER A 1 180 ? -28.933 0.512 12.711 1.00 89.88 180 SER A C 1
ATOM 1552 O O . SER A 1 180 ? -29.282 0.042 13.796 1.00 89.88 180 SER A O 1
ATOM 1554 N N . ASN A 1 181 ? -29.670 0.422 11.601 1.00 89.88 181 ASN A N 1
ATOM 1555 C CA . ASN A 1 181 ? -30.975 -0.231 11.502 1.00 89.88 181 ASN A CA 1
ATOM 1556 C C . ASN A 1 181 ? -30.887 -1.645 10.907 1.00 89.88 181 ASN A C 1
ATOM 1558 O O . ASN A 1 181 ? -31.912 -2.310 10.781 1.00 89.88 181 ASN A O 1
ATOM 1562 N N . GLY A 1 182 ? -29.689 -2.097 10.521 1.00 90.62 182 GLY A N 1
ATOM 1563 C CA . GLY A 1 182 ? -29.500 -3.370 9.825 1.00 90.62 182 GLY A CA 1
ATOM 1564 C C . GLY A 1 182 ? -30.128 -3.393 8.428 1.00 90.62 182 GLY A C 1
ATOM 1565 O O . GLY A 1 182 ? -30.540 -4.449 7.963 1.00 90.62 182 GLY A O 1
ATOM 1566 N N . THR A 1 183 ? -30.261 -2.231 7.785 1.00 92.62 183 THR A N 1
ATOM 1567 C CA . THR A 1 183 ? -30.751 -2.111 6.409 1.00 92.62 183 THR A CA 1
ATOM 1568 C C . THR A 1 183 ? -29.569 -2.042 5.456 1.00 92.62 183 THR A C 1
ATOM 1570 O O . THR A 1 183 ? -28.715 -1.163 5.593 1.00 92.62 183 THR A O 1
ATOM 1573 N N . ASP A 1 184 ? -29.542 -2.937 4.473 1.00 92.06 184 ASP A N 1
ATOM 1574 C CA . ASP A 1 184 ? -28.530 -2.919 3.422 1.00 92.06 184 ASP A CA 1
ATOM 1575 C C . ASP A 1 184 ? -28.704 -1.683 2.531 1.00 92.06 184 ASP A C 1
ATOM 1577 O O . ASP A 1 184 ? -29.818 -1.300 2.165 1.00 92.06 184 ASP A O 1
ATOM 1581 N N . ALA A 1 185 ? -27.591 -1.043 2.185 1.00 89.38 185 ALA A N 1
ATOM 1582 C CA . ALA A 1 185 ? -27.556 0.163 1.370 1.00 89.38 185 ALA A CA 1
ATOM 1583 C C . ALA A 1 185 ? -26.620 -0.042 0.178 1.00 89.38 185 ALA A C 1
ATOM 1585 O O . ALA A 1 185 ? -25.545 -0.623 0.318 1.00 89.38 185 ALA A O 1
ATOM 1586 N N . ILE A 1 186 ? -27.020 0.460 -0.991 1.00 87.19 186 ILE A N 1
ATOM 1587 C CA . ILE A 1 186 ? -26.209 0.434 -2.210 1.00 87.19 186 ILE A CA 1
ATOM 1588 C C . ILE A 1 186 ? -25.784 1.868 -2.520 1.00 87.19 186 ILE A C 1
ATOM 1590 O O . ILE A 1 186 ? -26.632 2.740 -2.704 1.00 87.19 186 ILE A O 1
ATOM 1594 N N . LEU A 1 187 ? -24.473 2.098 -2.589 1.00 82.44 187 LEU A N 1
ATOM 1595 C CA . LEU A 1 187 ? -23.887 3.293 -3.192 1.00 82.44 187 LEU A CA 1
ATOM 1596 C C . LEU A 1 187 ? -23.434 2.932 -4.597 1.00 82.44 187 LEU A C 1
ATOM 1598 O O . LEU A 1 187 ? -22.644 2.007 -4.771 1.00 82.44 187 LEU A O 1
ATOM 1602 N N . ALA A 1 188 ? -23.924 3.666 -5.584 1.00 75.94 188 ALA A N 1
ATOM 1603 C CA . ALA A 1 188 ? -23.425 3.584 -6.944 1.00 75.94 188 ALA A CA 1
ATOM 1604 C C . ALA A 1 188 ? -22.540 4.811 -7.185 1.00 75.94 188 ALA A C 1
ATOM 1606 O O . ALA A 1 188 ? -23.048 5.863 -7.561 1.00 75.94 188 ALA A O 1
ATOM 1607 N N . ASP A 1 189 ? -21.247 4.685 -6.891 1.00 69.62 189 ASP A N 1
ATOM 1608 C CA . ASP A 1 189 ? -20.236 5.704 -7.190 1.00 69.62 189 ASP A CA 1
ATOM 1609 C C . ASP A 1 189 ? -18.933 5.028 -7.649 1.00 69.62 189 ASP A C 1
ATOM 1611 O O . ASP A 1 189 ? -18.632 3.904 -7.234 1.00 69.62 189 ASP A O 1
ATOM 1615 N N . GLU A 1 190 ? -18.179 5.693 -8.522 1.00 48.00 190 GLU A N 1
ATOM 1616 C CA . GLU A 1 190 ? -16.889 5.215 -9.025 1.00 48.00 190 GLU A CA 1
ATOM 1617 C C . GLU A 1 190 ? -15.782 5.702 -8.089 1.00 48.00 190 GLU A C 1
ATOM 1619 O O . GLU A 1 190 ? -15.444 6.884 -8.048 1.00 48.00 190 GLU A O 1
ATOM 1624 N N . MET A 1 191 ? -15.212 4.793 -7.298 1.00 53.88 191 MET A N 1
ATOM 1625 C CA . MET A 1 191 ? -14.114 5.121 -6.392 1.00 53.88 191 MET A CA 1
ATOM 1626 C C . MET A 1 191 ? -12.985 4.099 -6.512 1.00 53.88 191 MET A C 1
ATOM 1628 O O . MET A 1 191 ? -13.193 2.901 -6.318 1.00 53.88 191 MET A O 1
ATOM 1632 N N . ASP A 1 192 ? -11.770 4.592 -6.749 1.00 45.59 192 ASP A N 1
ATOM 1633 C CA . ASP A 1 192 ? -10.546 3.803 -6.642 1.00 45.59 192 ASP A CA 1
ATOM 1634 C C . ASP A 1 192 ? -10.104 3.733 -5.176 1.00 45.59 192 ASP A C 1
ATOM 1636 O O . ASP A 1 192 ? -9.708 4.728 -4.562 1.00 45.59 192 ASP A O 1
ATOM 1640 N N . PHE A 1 193 ? -10.167 2.539 -4.588 1.00 52.03 193 PHE A N 1
ATOM 1641 C CA . PHE A 1 193 ? -9.764 2.312 -3.203 1.00 52.03 193 PHE A CA 1
ATOM 1642 C C . PHE A 1 193 ? -8.343 1.751 -3.113 1.00 52.03 193 PHE A C 1
ATOM 1644 O O . PHE A 1 193 ? -7.953 0.866 -3.871 1.00 52.03 193 PHE A O 1
ATOM 1651 N N . TYR A 1 194 ? -7.589 2.167 -2.089 1.00 51.03 194 TYR A N 1
ATOM 1652 C CA . TYR A 1 194 ? -6.291 1.573 -1.727 1.00 51.03 194 TYR A CA 1
ATOM 1653 C C . TYR A 1 194 ? -6.456 0.215 -1.009 1.00 51.03 194 TYR A C 1
ATOM 1655 O O . TYR A 1 194 ? -5.806 -0.070 -0.003 1.00 51.03 194 TYR A O 1
ATOM 1663 N N . VAL A 1 195 ? -7.353 -0.628 -1.513 1.00 71.81 195 VAL A N 1
ATOM 1664 C CA . VAL A 1 195 ? -7.704 -1.954 -0.988 1.00 71.81 195 VAL A CA 1
ATOM 1665 C C . VAL A 1 195 ? -7.038 -3.017 -1.863 1.00 71.81 195 VAL A C 1
ATOM 1667 O O . VAL A 1 195 ? -6.666 -2.745 -3.002 1.00 71.81 195 VAL A O 1
ATOM 1670 N N . VAL A 1 196 ? -6.823 -4.220 -1.326 1.00 78.81 196 VAL A N 1
ATOM 1671 C CA . VAL A 1 196 ? -6.368 -5.358 -2.138 1.00 78.81 196 VAL A CA 1
ATOM 1672 C C . VAL A 1 196 ? -7.437 -5.650 -3.192 1.00 78.81 196 VAL A C 1
ATOM 1674 O O . VAL A 1 196 ? -8.537 -6.096 -2.869 1.00 78.81 196 VAL A O 1
ATOM 1677 N N . THR A 1 197 ? -7.128 -5.377 -4.455 1.00 81.56 197 THR A N 1
ATOM 1678 C CA . THR A 1 197 ? -8.013 -5.653 -5.586 1.00 81.56 197 THR A CA 1
ATOM 1679 C C . THR A 1 197 ? -7.778 -7.077 -6.080 1.00 81.56 197 THR A C 1
ATOM 1681 O O . THR A 1 197 ? -6.762 -7.380 -6.700 1.00 81.56 197 THR A O 1
ATOM 1684 N N . TYR A 1 198 ? -8.727 -7.977 -5.803 1.00 85.06 198 TYR A N 1
ATOM 1685 C CA . TYR A 1 198 ? -8.654 -9.380 -6.226 1.00 85.06 198 TYR A CA 1
ATOM 1686 C C . TYR A 1 198 ? -9.024 -9.547 -7.708 1.00 85.06 198 TYR A C 1
ATOM 1688 O O . TYR A 1 198 ? -10.077 -10.078 -8.063 1.00 85.06 198 TYR A O 1
ATOM 1696 N N . VAL A 1 199 ? -8.162 -9.045 -8.587 1.00 85.19 199 VAL A N 1
ATOM 1697 C CA . VAL A 1 199 ? -8.346 -9.031 -10.043 1.00 85.19 199 VAL A CA 1
ATOM 1698 C C . VAL A 1 199 ? -7.076 -9.507 -10.750 1.00 85.19 199 VAL A C 1
ATOM 1700 O O . VAL A 1 199 ? -6.037 -9.705 -10.124 1.00 85.19 199 VAL A O 1
ATOM 1703 N N . GLY A 1 200 ? -7.163 -9.705 -12.064 1.00 87.81 200 GLY A N 1
ATOM 1704 C CA . GLY A 1 200 ? -6.051 -10.170 -12.890 1.00 87.81 200 GLY A CA 1
ATOM 1705 C C . GLY A 1 200 ? -6.215 -11.609 -13.361 1.00 87.81 200 GLY A C 1
ATOM 1706 O O . GLY A 1 200 ? -7.272 -12.232 -13.216 1.00 87.81 200 GLY A O 1
ATOM 1707 N N . ASP A 1 201 ? -5.161 -12.110 -13.985 1.00 90.62 201 ASP A N 1
ATOM 1708 C CA . ASP A 1 201 ? -5.080 -13.442 -14.555 1.00 90.62 201 ASP A CA 1
ATOM 1709 C C . ASP A 1 201 ? -4.922 -14.523 -13.456 1.00 90.62 201 ASP A C 1
ATOM 1711 O O . ASP A 1 201 ? -5.115 -14.277 -12.259 1.00 90.62 201 ASP A O 1
ATOM 1715 N N . ARG A 1 202 ? -4.672 -15.778 -13.846 1.00 92.25 202 ARG A N 1
ATOM 1716 C CA . ARG A 1 202 ? -4.518 -16.867 -12.870 1.00 92.25 202 ARG A CA 1
ATOM 1717 C C . ARG A 1 202 ? -3.308 -16.629 -11.968 1.00 92.25 202 ARG A C 1
ATOM 1719 O O . ARG A 1 202 ? -3.446 -16.841 -10.762 1.00 92.25 202 ARG A O 1
ATOM 1726 N N . ASP A 1 203 ? -2.197 -16.181 -12.536 1.00 91.75 203 ASP A N 1
ATOM 1727 C CA . ASP A 1 203 ? -0.917 -16.108 -11.843 1.00 91.75 203 ASP A CA 1
ATOM 1728 C C . ASP A 1 203 ? -0.904 -14.892 -10.911 1.00 91.75 203 ASP A C 1
ATOM 1730 O O . ASP A 1 203 ? -0.585 -15.027 -9.729 1.00 91.75 203 ASP A O 1
ATOM 1734 N N . SER A 1 204 ? -1.449 -13.751 -11.349 1.00 91.38 204 SER A N 1
ATOM 1735 C CA . SER A 1 204 ? -1.702 -12.601 -10.469 1.00 91.38 204 SER A C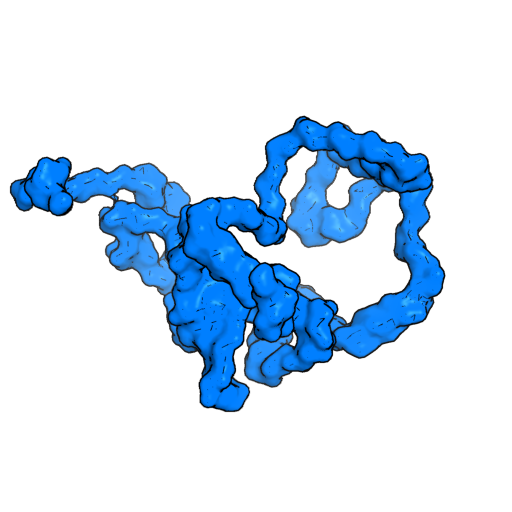A 1
ATOM 1736 C C . SER A 1 204 ? -2.551 -12.971 -9.253 1.00 91.38 204 SER A C 1
ATOM 1738 O O . SER A 1 204 ? -2.210 -12.637 -8.119 1.00 91.38 204 SER A O 1
ATOM 1740 N N . ARG A 1 205 ? -3.655 -13.704 -9.451 1.00 91.62 205 ARG A N 1
ATOM 1741 C CA . ARG A 1 205 ? -4.518 -14.128 -8.336 1.00 91.62 205 ARG A CA 1
ATOM 1742 C C . ARG A 1 205 ? -3.862 -15.157 -7.420 1.00 91.62 205 ARG A C 1
ATOM 1744 O O . ARG A 1 205 ? -4.262 -15.240 -6.260 1.00 91.62 205 ARG A O 1
ATOM 1751 N N . MET A 1 206 ? -2.905 -15.944 -7.914 1.00 89.56 206 MET A N 1
ATOM 1752 C CA . MET A 1 206 ? -2.099 -16.827 -7.068 1.00 89.56 206 MET A CA 1
ATOM 1753 C C . MET A 1 206 ? -1.214 -16.014 -6.128 1.00 89.56 206 MET A C 1
ATOM 1755 O O . MET A 1 206 ? -1.329 -16.197 -4.920 1.00 89.56 206 MET A O 1
ATOM 1759 N N . VAL A 1 207 ? -0.464 -15.041 -6.657 1.00 90.44 207 VAL A N 1
ATOM 1760 C CA . VAL A 1 207 ? 0.371 -14.130 -5.852 1.00 90.44 207 VAL A CA 1
ATOM 1761 C C . VAL A 1 207 ? -0.461 -13.431 -4.771 1.00 90.44 207 VAL A C 1
ATOM 1763 O O . VAL A 1 207 ? -0.058 -13.381 -3.610 1.00 90.44 207 VAL A O 1
ATOM 1766 N N . ILE A 1 208 ? -1.660 -12.940 -5.115 1.00 90.25 208 ILE A N 1
ATOM 1767 C CA . ILE A 1 208 ? -2.554 -12.294 -4.138 1.00 90.25 208 ILE A CA 1
ATOM 1768 C C . ILE A 1 208 ? -2.975 -13.275 -3.032 1.00 90.25 208 ILE A C 1
ATOM 1770 O O . ILE A 1 208 ? -2.915 -12.932 -1.852 1.00 90.25 208 ILE A O 1
ATOM 1774 N N . ARG A 1 209 ? -3.395 -14.499 -3.381 1.00 89.12 209 ARG A N 1
ATOM 1775 C CA . ARG A 1 209 ? -3.812 -15.499 -2.378 1.00 89.12 209 ARG A CA 1
ATOM 1776 C C . ARG A 1 209 ? -2.677 -15.889 -1.440 1.00 89.12 209 ARG A C 1
ATOM 1778 O O . ARG A 1 209 ? -2.923 -16.063 -0.251 1.00 89.12 209 ARG A O 1
ATOM 1785 N N . GLU A 1 210 ? -1.473 -16.035 -1.977 1.00 89.44 210 GLU A N 1
ATOM 1786 C CA . GLU A 1 210 ? -0.305 -16.488 -1.223 1.00 89.44 210 GLU A CA 1
ATOM 1787 C C . GLU A 1 210 ? 0.253 -15.408 -0.294 1.00 89.44 210 GLU A C 1
ATOM 1789 O O . GLU A 1 210 ? 0.770 -15.742 0.771 1.00 89.44 210 GLU A O 1
ATOM 1794 N N . HIS A 1 211 ? 0.138 -14.127 -0.664 1.00 89.56 211 HIS A N 1
ATOM 1795 C CA . HIS A 1 211 ? 0.872 -13.065 0.028 1.00 89.56 211 HIS A CA 1
ATOM 1796 C C . HIS A 1 211 ? 0.023 -11.918 0.603 1.00 89.56 211 HIS A C 1
ATOM 1798 O O . HIS A 1 211 ? 0.511 -11.218 1.483 1.00 89.56 211 HIS A O 1
ATOM 1804 N N . GLU A 1 212 ? -1.225 -11.705 0.168 1.00 88.12 212 GLU A N 1
ATOM 1805 C CA . GLU A 1 212 ? -2.052 -10.568 0.637 1.00 88.12 212 GLU A CA 1
ATOM 1806 C C . GLU A 1 212 ? -3.178 -10.981 1.603 1.00 88.12 212 GLU A C 1
ATOM 1808 O O . GLU A 1 212 ? -3.709 -10.146 2.333 1.00 88.12 212 GLU A O 1
ATOM 1813 N N . PHE A 1 213 ? -3.596 -12.251 1.606 1.00 86.69 213 PHE A N 1
ATOM 1814 C CA . PHE A 1 213 ? -4.758 -12.699 2.393 1.00 86.69 213 PHE A CA 1
ATOM 1815 C C . PHE A 1 213 ? -4.419 -13.079 3.835 1.00 86.69 213 PHE A C 1
ATOM 1817 O O . PHE A 1 213 ? -5.267 -12.973 4.721 1.00 86.69 213 PHE A O 1
ATOM 1824 N N . SER A 1 214 ? -3.196 -13.545 4.075 1.00 84.62 214 SER A N 1
ATOM 1825 C CA . SER A 1 214 ? -2.739 -13.983 5.387 1.00 84.62 214 SER A CA 1
ATOM 1826 C C . SER A 1 214 ? -1.243 -13.751 5.519 1.00 84.62 214 SER A C 1
ATOM 1828 O O . SER A 1 214 ? -0.486 -14.018 4.593 1.00 84.62 214 SER A O 1
ATOM 1830 N N . PHE A 1 215 ? -0.813 -13.323 6.704 1.00 81.75 215 PHE A N 1
ATOM 1831 C CA . PHE A 1 215 ? 0.607 -13.288 7.060 1.00 81.75 215 PHE A CA 1
ATOM 1832 C C . PHE A 1 215 ? 1.168 -14.669 7.425 1.00 81.75 215 PHE A C 1
ATOM 1834 O O . PHE A 1 215 ? 2.380 -14.830 7.531 1.00 81.75 215 PHE A O 1
ATOM 1841 N N . VAL A 1 216 ? 0.296 -15.649 7.679 1.00 82.69 216 VAL A N 1
ATOM 1842 C CA . VAL A 1 216 ? 0.681 -17.027 7.998 1.00 82.69 216 VAL A CA 1
ATOM 1843 C C . VAL A 1 216 ? 0.811 -17.815 6.701 1.00 82.69 216 VAL A C 1
ATOM 1845 O O . VAL A 1 216 ? -0.176 -17.971 5.974 1.00 82.69 216 VAL A O 1
ATOM 1848 N N . GLU A 1 217 ? 2.010 -18.338 6.448 1.00 80.50 217 GLU A N 1
ATOM 1849 C CA . GLU A 1 217 ? 2.285 -19.204 5.301 1.00 80.50 217 GLU A CA 1
ATOM 1850 C C . GLU A 1 217 ? 1.373 -20.441 5.305 1.00 80.50 217 GLU A C 1
ATOM 1852 O O . GLU A 1 217 ? 1.160 -21.086 6.334 1.00 80.50 217 GLU A O 1
ATOM 1857 N N . GLY A 1 218 ? 0.804 -20.769 4.141 1.00 76.19 218 GLY A N 1
ATOM 1858 C CA . GLY A 1 218 ? -0.064 -21.939 3.963 1.00 76.19 218 GLY A CA 1
ATOM 1859 C C . GLY A 1 218 ? -1.475 -21.822 4.557 1.00 76.19 218 GLY A C 1
ATOM 1860 O O . GLY A 1 218 ? -2.215 -22.807 4.552 1.00 76.19 218 GLY A O 1
ATOM 1861 N N . ALA A 1 219 ? -1.879 -20.648 5.056 1.00 77.31 219 ALA A N 1
ATOM 1862 C CA . ALA A 1 219 ? -3.228 -20.437 5.594 1.00 77.31 219 ALA A CA 1
ATOM 1863 C C . ALA A 1 219 ? -4.328 -20.453 4.517 1.00 77.31 219 ALA A C 1
ATOM 1865 O O . ALA A 1 219 ? -5.481 -20.769 4.813 1.00 77.31 219 ALA A O 1
ATOM 1866 N N . VAL A 1 220 ? -3.976 -20.120 3.274 1.00 73.06 220 VAL A N 1
ATOM 1867 C CA . VAL A 1 220 ? -4.883 -20.113 2.123 1.00 73.06 220 VAL A CA 1
ATOM 1868 C C . VAL A 1 220 ? -4.506 -21.290 1.224 1.00 73.06 220 VAL A C 1
ATOM 1870 O O . VAL A 1 220 ? -3.363 -21.377 0.780 1.00 73.06 220 VAL A O 1
ATOM 1873 N N . LYS A 1 221 ? -5.449 -22.213 1.011 1.00 57.03 221 LYS A N 1
ATOM 1874 C CA . LYS A 1 221 ? -5.314 -23.366 0.106 1.00 57.03 221 LYS A CA 1
ATOM 1875 C C . LYS A 1 221 ? -5.992 -23.097 -1.230 1.00 57.03 221 LYS A C 1
ATOM 1877 O O . LYS A 1 221 ? -7.053 -22.434 -1.216 1.00 57.03 221 LYS A O 1
#

Sequence (221 aa):
MYWRKYDSENPPIFDESTAQRHHKDNDPYELREKFYQYGIKPEWMQVHRIINHMQYGKTQFDYLVKWKELAYEQATWERDDMDIAYYEDAINKYWIHREKMLGEPIPKHIAKKIAAQREKKGLPPLESVDEQLSKKKKRDKPLTDIRKKYEAQPDYITETGGTLHPYQLEGINWLRHCWSNGTDAILADEMDFYVVTYVGDRDSRMVIREHEFSFVEGAVK

Organism: Teladorsagia circumcincta (NCBI:txid45464)